Protein AF-A0A496PTL7-F1 (afdb_monomer_lite)

pLDDT: mean 74.02, std 22.12, range [23.0, 98.0]

Structure (mmCIF, N/CA/C/O backbone):
data_AF-A0A496PTL7-F1
#
_entry.id   AF-A0A496PTL7-F1
#
loop_
_atom_site.group_PDB
_atom_site.id
_atom_site.type_symbol
_atom_site.label_atom_id
_atom_site.label_alt_id
_atom_site.label_comp_id
_atom_site.label_asym_id
_atom_site.label_entity_id
_atom_site.label_seq_id
_atom_site.pdbx_PDB_ins_code
_atom_site.Cartn_x
_atom_site.Cartn_y
_atom_site.Cartn_z
_atom_site.occupancy
_atom_site.B_iso_or_equiv
_atom_site.auth_seq_id
_atom_site.auth_comp_id
_atom_site.auth_asym_id
_atom_site.auth_atom_id
_atom_site.pdbx_PDB_model_num
ATOM 1 N N . MET A 1 1 ? -15.164 -31.450 9.833 1.00 50.47 1 MET A N 1
ATOM 2 C CA . MET A 1 1 ? -14.577 -30.295 10.549 1.00 50.47 1 MET A CA 1
ATOM 3 C C . MET A 1 1 ? -14.961 -29.036 9.778 1.00 50.47 1 MET A C 1
ATOM 5 O O . MET A 1 1 ? -14.766 -29.033 8.571 1.00 50.47 1 MET A O 1
ATOM 9 N N . LYS A 1 2 ? -15.613 -28.042 10.399 1.00 58.19 2 LYS A N 1
ATOM 10 C CA . LYS A 1 2 ? -15.991 -26.792 9.709 1.00 58.19 2 LYS A CA 1
ATOM 11 C C . LYS A 1 2 ? -14.843 -25.790 9.828 1.00 58.19 2 LYS A C 1
ATOM 13 O O . LYS A 1 2 ? -14.357 -25.567 10.932 1.00 58.19 2 LYS A O 1
ATOM 18 N N . THR A 1 3 ? -14.420 -25.212 8.709 1.00 63.50 3 THR A N 1
ATOM 19 C CA . THR A 1 3 ? -13.397 -24.158 8.682 1.00 63.50 3 THR A CA 1
ATOM 20 C C . THR A 1 3 ? -14.014 -22.841 9.145 1.00 63.50 3 THR A C 1
ATOM 22 O O . THR A 1 3 ? -15.102 -22.484 8.702 1.00 63.50 3 THR A O 1
ATOM 25 N N . GLY A 1 4 ? -13.332 -22.137 10.046 1.00 69.38 4 GLY A N 1
ATOM 26 C CA . GLY A 1 4 ? -13.711 -20.808 10.518 1.00 69.38 4 GLY A CA 1
ATOM 27 C C . GLY A 1 4 ? -12.559 -19.825 10.350 1.00 69.38 4 GLY A C 1
ATOM 28 O O . GLY A 1 4 ? -11.402 -20.227 10.219 1.00 69.38 4 GLY A O 1
ATOM 29 N N . TYR A 1 5 ? -12.888 -18.540 10.333 1.00 70.38 5 TYR A N 1
ATOM 30 C CA . TYR A 1 5 ? -11.988 -17.453 9.977 1.00 70.38 5 TYR A CA 1
ATOM 31 C C . TYR A 1 5 ? -11.978 -16.412 11.087 1.00 70.38 5 TYR A C 1
ATOM 33 O O . TYR A 1 5 ? -13.036 -15.970 11.533 1.00 70.38 5 TYR A O 1
ATOM 41 N N . PHE A 1 6 ? -10.786 -16.006 11.513 1.00 72.38 6 PHE A N 1
ATOM 42 C CA . PHE A 1 6 ? -10.628 -14.835 12.367 1.00 72.38 6 PHE A CA 1
ATOM 43 C C . PHE A 1 6 ? -10.357 -13.612 11.499 1.00 72.38 6 PHE A C 1
ATOM 45 O O . PHE A 1 6 ? -9.684 -13.701 10.474 1.00 72.38 6 PHE A O 1
ATOM 52 N N . TRP A 1 7 ? -10.855 -12.465 11.916 1.00 70.62 7 TRP A N 1
ATOM 53 C CA . TRP A 1 7 ? -10.703 -11.207 11.204 1.00 70.62 7 TRP A CA 1
ATOM 54 C C . TRP A 1 7 ? -10.001 -10.220 12.125 1.00 70.62 7 TRP A C 1
ATOM 56 O O . TRP A 1 7 ? -10.679 -9.478 12.823 1.00 70.62 7 TRP A O 1
ATOM 66 N N . PRO A 1 8 ? -8.663 -10.258 12.219 1.00 72.94 8 PRO A N 1
ATOM 67 C 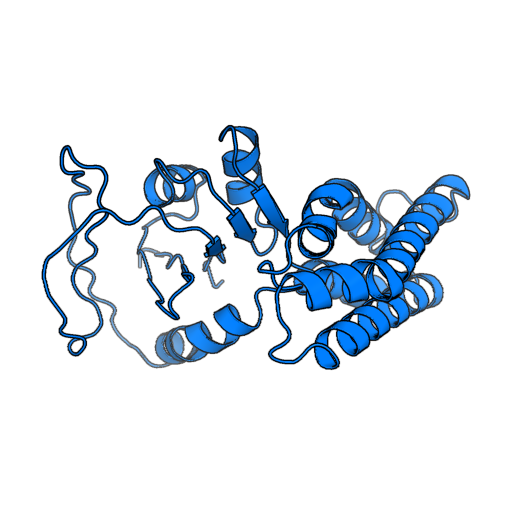CA . PRO A 1 8 ? -7.918 -9.345 13.061 1.00 72.94 8 PRO A CA 1
ATOM 68 C C . PRO A 1 8 ? -8.144 -7.902 12.623 1.00 72.94 8 PRO A C 1
ATOM 70 O O . PRO A 1 8 ? -7.979 -7.537 11.455 1.00 72.94 8 PRO A O 1
ATOM 73 N N . VAL A 1 9 ? -8.505 -7.094 13.607 1.00 74.00 9 VAL A N 1
ATOM 74 C CA . VAL A 1 9 ? -8.708 -5.661 13.483 1.00 74.00 9 VAL A CA 1
ATOM 75 C C . VAL A 1 9 ? -7.854 -4.982 14.535 1.00 74.00 9 VAL A C 1
ATOM 77 O O . VAL A 1 9 ? -7.941 -5.330 15.711 1.00 74.00 9 VAL A O 1
ATOM 80 N N . TYR A 1 10 ? -7.066 -4.002 14.116 1.00 72.94 10 TYR A N 1
ATOM 81 C CA . TYR A 1 10 ? -6.247 -3.184 14.998 1.00 72.94 10 TYR A CA 1
ATOM 82 C C . TYR A 1 10 ? -6.712 -1.728 14.967 1.00 72.94 10 TYR A C 1
ATOM 84 O O . TYR A 1 10 ? -6.907 -1.156 13.888 1.00 72.94 10 TYR A O 1
ATOM 92 N N . GLY A 1 11 ? -6.928 -1.159 16.150 1.00 73.88 11 GLY A N 1
ATOM 93 C CA . GLY A 1 11 ? -7.411 0.207 16.341 1.00 73.88 11 GLY A CA 1
ATOM 94 C C . GLY A 1 11 ? -6.302 1.228 16.590 1.00 73.88 11 GLY A C 1
ATOM 95 O O . GLY A 1 11 ? -5.109 0.954 16.471 1.00 73.88 11 GLY A O 1
ATOM 96 N N . ASP A 1 12 ? -6.694 2.462 16.889 1.00 68.62 12 ASP A N 1
ATOM 97 C CA . ASP A 1 12 ? -5.782 3.590 17.079 1.00 68.62 12 ASP A CA 1
ATOM 98 C C . ASP A 1 12 ? -5.255 3.744 18.516 1.00 68.62 12 ASP A C 1
ATOM 100 O O . ASP A 1 12 ? -4.334 4.533 18.726 1.00 68.62 12 ASP A O 1
ATOM 104 N N . ARG A 1 13 ? -5.762 2.969 19.483 1.00 67.62 13 ARG A N 1
ATOM 105 C CA . ARG A 1 13 ? -5.355 2.958 20.900 1.00 67.62 13 ARG A CA 1
ATOM 106 C C . ARG A 1 13 ? -4.646 1.661 21.307 1.00 67.62 13 ARG A C 1
ATOM 108 O O . ARG A 1 13 ? -4.712 1.274 22.471 1.00 67.62 13 ARG A O 1
ATOM 115 N N . ASP A 1 14 ? -3.966 1.018 20.357 1.00 68.50 14 ASP A N 1
ATOM 116 C CA . ASP A 1 14 ? -3.263 -0.261 20.555 1.00 68.50 14 ASP A CA 1
ATOM 117 C C . ASP A 1 14 ? -4.204 -1.408 20.980 1.00 68.50 14 ASP A C 1
ATOM 119 O O . ASP A 1 14 ? -3.832 -2.337 21.694 1.00 68.50 14 ASP A O 1
ATOM 123 N N . GLU A 1 15 ? -5.466 -1.347 20.541 1.00 70.19 15 GLU A N 1
ATOM 124 C CA . GLU A 1 15 ? -6.437 -2.418 20.718 1.00 70.19 15 GLU A CA 1
ATOM 125 C C . GLU A 1 15 ? -6.452 -3.386 19.532 1.00 70.19 15 GLU A C 1
ATOM 127 O O . GLU A 1 15 ? -6.460 -2.983 18.366 1.00 70.19 15 GLU A O 1
ATOM 132 N N . ILE A 1 16 ? -6.546 -4.680 19.842 1.00 69.81 16 ILE A N 1
ATOM 133 C CA . ILE A 1 16 ? -6.703 -5.740 18.851 1.00 69.81 16 ILE A CA 1
ATOM 134 C C . ILE A 1 16 ? -7.982 -6.537 19.106 1.00 69.81 16 ILE A C 1
ATOM 136 O O . ILE A 1 16 ? -8.259 -6.979 20.222 1.00 69.81 16 ILE A O 1
ATOM 140 N N . ALA A 1 17 ? -8.778 -6.723 18.058 1.00 71.38 17 ALA A N 1
ATOM 141 C CA . ALA A 1 17 ? -9.986 -7.533 18.079 1.00 71.38 17 ALA A CA 1
ATOM 142 C C . ALA A 1 17 ? -9.860 -8.692 17.088 1.00 71.38 17 ALA A C 1
ATOM 144 O O . ALA A 1 17 ? -9.332 -8.526 15.991 1.00 71.38 17 ALA A O 1
ATOM 145 N N . PHE A 1 18 ? -10.396 -9.856 17.463 1.00 70.19 18 PHE A N 1
ATOM 146 C CA . PHE A 1 18 ? -10.435 -11.053 16.618 1.00 70.19 18 PHE A CA 1
ATOM 147 C C . PHE A 1 18 ? -11.875 -11.541 16.384 1.00 70.19 18 PHE A C 1
ATOM 149 O O . PHE A 1 18 ? -12.251 -12.604 16.886 1.00 70.19 18 PHE A O 1
ATOM 156 N N . PRO A 1 19 ? -12.714 -10.786 15.652 1.00 70.00 19 PRO A N 1
ATOM 157 C CA . PRO A 1 19 ? -14.006 -11.276 15.195 1.00 70.00 19 PRO A CA 1
ATOM 158 C C . PRO A 1 19 ? -13.879 -12.640 14.514 1.00 70.00 19 PRO A C 1
ATOM 160 O O . PRO A 1 19 ? -13.023 -12.844 13.653 1.00 70.00 19 PRO A O 1
ATOM 163 N N . PHE A 1 20 ? -14.737 -13.578 14.903 1.00 72.31 20 PHE A N 1
ATOM 164 C CA . PHE A 1 20 ? -14.824 -14.890 14.278 1.00 72.31 20 PHE A CA 1
ATOM 165 C C . PHE A 1 20 ? -15.984 -14.918 13.287 1.00 72.31 20 PHE A C 1
ATOM 167 O O . PHE A 1 20 ? -17.089 -14.484 13.608 1.00 72.31 20 PHE A O 1
ATOM 174 N N . ALA A 1 21 ? -15.762 -15.501 12.113 1.00 70.19 21 ALA A N 1
ATOM 175 C CA . ALA A 1 21 ? -16.813 -15.777 11.149 1.00 70.19 21 ALA A CA 1
ATOM 176 C C . ALA A 1 21 ? -16.650 -17.170 10.525 1.00 70.19 21 ALA A C 1
ATOM 178 O O . ALA A 1 21 ? -15.534 -17.612 10.252 1.00 70.19 21 ALA A O 1
ATOM 179 N N . PRO A 1 22 ? -17.755 -17.868 10.216 1.00 71.44 22 PRO A N 1
ATOM 180 C CA . PRO A 1 22 ? -17.703 -19.177 9.567 1.00 71.44 22 PRO A CA 1
ATOM 181 C C . PRO A 1 22 ? -17.314 -19.101 8.083 1.00 71.44 22 PRO A C 1
ATOM 183 O O . PRO A 1 22 ? -17.085 -20.129 7.455 1.00 71.44 22 PRO A O 1
ATOM 186 N N . THR A 1 23 ? -17.264 -17.902 7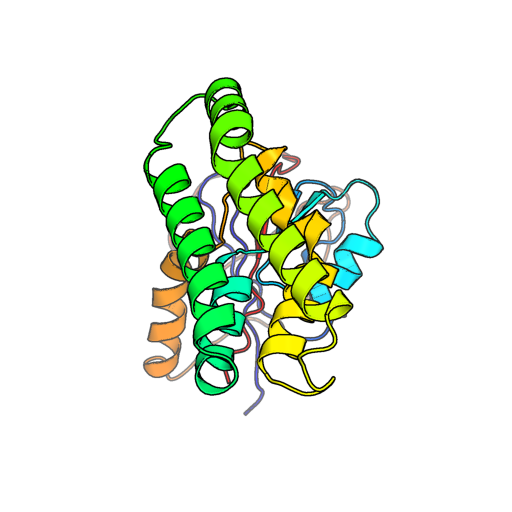.493 1.00 75.62 23 THR A N 1
ATOM 187 C CA . THR A 1 23 ? -16.915 -17.708 6.082 1.00 75.62 23 THR A CA 1
ATOM 188 C C . THR A 1 23 ? -15.919 -16.570 5.910 1.00 75.62 23 THR A C 1
ATOM 190 O O . THR A 1 23 ? -15.759 -15.722 6.788 1.00 75.62 23 THR A O 1
ATOM 193 N N . ARG A 1 24 ? -15.278 -16.546 4.740 1.00 74.94 24 ARG A N 1
ATOM 194 C CA . ARG A 1 24 ? -14.374 -15.479 4.302 1.00 74.94 24 ARG A CA 1
ATOM 195 C C . ARG A 1 24 ? -15.029 -14.471 3.345 1.00 74.94 24 ARG A C 1
ATOM 197 O O . ARG A 1 24 ? -14.344 -13.715 2.657 1.00 74.94 24 ARG A O 1
ATOM 204 N N . GLY A 1 25 ? -16.357 -14.527 3.244 1.00 77.56 25 GLY A N 1
ATOM 205 C CA . GLY A 1 25 ? -17.129 -13.803 2.241 1.00 77.56 25 GLY A CA 1
ATOM 206 C C . GLY A 1 25 ? -17.183 -12.299 2.492 1.00 77.56 25 GLY A C 1
ATOM 207 O O . GLY A 1 25 ? -17.085 -11.843 3.627 1.00 77.56 25 GLY A O 1
ATOM 208 N N . HIS A 1 26 ? -17.427 -11.539 1.424 1.00 78.62 26 HIS A N 1
ATOM 209 C CA . HIS A 1 26 ? -17.562 -10.078 1.463 1.00 78.62 26 HIS A CA 1
ATOM 210 C C . HIS A 1 26 ? -18.586 -9.589 2.500 1.00 78.62 26 HIS A C 1
ATOM 212 O O . HIS A 1 26 ? -18.353 -8.586 3.162 1.00 78.62 26 HIS A O 1
ATOM 218 N N . ARG A 1 27 ? -19.675 -10.342 2.705 1.00 80.06 27 ARG A N 1
ATOM 219 C CA . ARG A 1 27 ? -20.691 -10.034 3.719 1.00 80.06 27 ARG A CA 1
ATOM 220 C C . ARG A 1 27 ? -20.106 -9.888 5.126 1.00 80.06 27 ARG A C 1
ATOM 222 O O . ARG A 1 27 ? -20.535 -9.016 5.858 1.00 80.06 27 ARG A O 1
ATOM 229 N N . VAL A 1 28 ? -19.090 -10.678 5.474 1.00 75.25 28 VAL A N 1
ATOM 230 C CA . VAL A 1 28 ? -18.450 -10.583 6.792 1.00 75.25 28 VAL A CA 1
ATOM 231 C C . VAL A 1 28 ? -17.738 -9.245 6.971 1.00 75.25 28 VAL A C 1
ATOM 233 O O . VAL A 1 28 ? -17.773 -8.690 8.058 1.00 75.25 28 VAL A O 1
ATOM 236 N N . VAL A 1 29 ? -17.119 -8.713 5.913 1.00 75.62 29 VAL A N 1
ATOM 237 C CA . VAL A 1 29 ? -16.469 -7.394 5.953 1.00 75.62 29 VAL A CA 1
ATOM 238 C C . VAL A 1 29 ? -17.506 -6.290 6.128 1.00 75.62 29 VAL A C 1
ATOM 240 O O . VAL A 1 29 ? -17.294 -5.400 6.942 1.00 75.62 29 VAL A O 1
ATOM 243 N N . VAL A 1 30 ? -18.628 -6.380 5.406 1.00 76.50 30 VAL A N 1
ATOM 244 C CA . VAL A 1 30 ? -19.742 -5.430 5.532 1.00 76.50 30 VAL A CA 1
ATOM 245 C C . VAL A 1 30 ? -20.294 -5.440 6.954 1.00 76.50 30 VAL A C 1
ATOM 247 O O . VAL A 1 30 ? -20.352 -4.387 7.571 1.00 76.50 30 VAL A O 1
ATOM 250 N N . ASP A 1 31 ? -20.619 -6.617 7.491 1.00 74.69 31 ASP A N 1
ATOM 251 C CA . ASP A 1 31 ? -21.180 -6.756 8.839 1.00 74.69 31 ASP A CA 1
ATOM 252 C C . ASP A 1 31 ? -20.168 -6.309 9.919 1.00 74.69 31 ASP A C 1
ATOM 254 O O . ASP A 1 31 ? -20.541 -5.741 10.940 1.00 74.69 31 ASP A O 1
ATOM 258 N N . LEU A 1 32 ? -18.867 -6.548 9.707 1.00 73.06 32 LEU A N 1
ATOM 259 C CA . LEU A 1 32 ? -17.807 -6.175 10.649 1.00 73.06 32 LEU A CA 1
ATOM 260 C C . LEU A 1 32 ? -17.532 -4.666 10.680 1.00 73.06 32 LEU A C 1
ATOM 262 O O . LEU A 1 32 ? -17.189 -4.128 11.733 1.00 73.06 32 LEU A O 1
ATOM 266 N N . LEU A 1 33 ? -17.602 -4.012 9.521 1.00 73.62 33 LEU A N 1
ATOM 267 C CA . LEU A 1 33 ? -17.252 -2.604 9.350 1.00 73.62 33 LEU A CA 1
ATOM 268 C C . LEU A 1 33 ? -18.477 -1.694 9.251 1.00 73.62 33 LEU A C 1
ATOM 270 O O . LEU A 1 33 ? -18.303 -0.498 9.060 1.00 73.62 33 LEU A O 1
ATOM 274 N N . GLU A 1 34 ? -19.692 -2.219 9.394 1.00 75.25 34 GLU A N 1
ATOM 275 C CA . GLU A 1 34 ? -20.933 -1.454 9.269 1.00 75.25 34 GLU A CA 1
ATOM 276 C C . GLU A 1 34 ? -20.885 -0.150 10.089 1.00 75.25 34 GLU A C 1
ATOM 278 O O . GLU A 1 34 ? -20.563 -0.128 11.278 1.00 75.25 34 GLU A O 1
ATOM 283 N N . GLY A 1 35 ? -21.157 0.969 9.409 1.00 70.12 35 GLY A N 1
ATOM 284 C CA . GLY A 1 35 ? -21.104 2.315 9.986 1.00 70.12 35 GLY A CA 1
ATOM 285 C C . GLY A 1 35 ? -19.700 2.926 10.117 1.00 70.12 35 GLY A C 1
ATOM 286 O O . GLY A 1 35 ? -19.584 4.091 10.496 1.00 70.12 35 GLY A O 1
ATOM 287 N N . TYR A 1 36 ? -18.627 2.200 9.787 1.00 73.06 36 TYR A N 1
ATOM 288 C CA . TYR A 1 36 ? -17.264 2.731 9.783 1.00 73.06 36 TYR A CA 1
ATOM 289 C C . TYR A 1 36 ? -16.949 3.471 8.480 1.00 73.06 36 TYR A C 1
ATOM 291 O O . TYR A 1 36 ? -16.947 2.863 7.410 1.00 73.06 36 TYR A O 1
ATOM 299 N N . ALA A 1 37 ? -16.612 4.760 8.583 1.00 72.94 37 ALA A N 1
ATOM 300 C CA . ALA A 1 37 ? -16.376 5.642 7.434 1.00 72.94 37 ALA A CA 1
ATOM 301 C C . ALA A 1 37 ? -15.117 6.526 7.569 1.00 72.94 37 ALA A C 1
ATOM 303 O O . ALA A 1 37 ? -15.048 7.583 6.956 1.00 72.94 37 ALA A O 1
ATOM 304 N N . ASN A 1 38 ? -14.128 6.120 8.378 1.00 83.06 38 ASN A N 1
ATOM 305 C CA . ASN A 1 38 ? -12.886 6.885 8.573 1.00 83.06 38 ASN A CA 1
ATOM 306 C C . ASN A 1 38 ? -11.717 6.292 7.767 1.00 83.06 38 ASN A C 1
ATOM 308 O O . ASN A 1 38 ? -11.847 6.064 6.570 1.00 83.06 38 ASN A O 1
ATOM 312 N N . THR A 1 39 ? -10.556 6.053 8.384 1.00 84.25 39 THR A N 1
ATOM 313 C CA . THR A 1 39 ? -9.372 5.556 7.670 1.00 84.25 39 THR A CA 1
ATOM 314 C C . THR A 1 39 ? -9.208 4.049 7.833 1.00 84.25 39 THR A C 1
ATOM 316 O O . THR A 1 39 ? -8.922 3.570 8.926 1.00 84.25 39 THR A O 1
ATOM 319 N N . LEU A 1 40 ? -9.324 3.291 6.749 1.00 84.94 40 LEU A N 1
ATOM 320 C CA . LEU A 1 40 ? -9.130 1.844 6.728 1.00 84.94 40 LEU A CA 1
ATOM 321 C C . LEU A 1 40 ? -7.819 1.499 6.016 1.00 84.94 40 LEU A C 1
ATOM 323 O O . LEU A 1 40 ? -7.644 1.849 4.856 1.00 84.94 40 LEU A O 1
ATOM 327 N N . VAL A 1 41 ? -6.919 0.772 6.676 1.00 85.38 41 VAL A N 1
ATOM 328 C CA . VAL A 1 41 ? -5.688 0.244 6.070 1.00 85.38 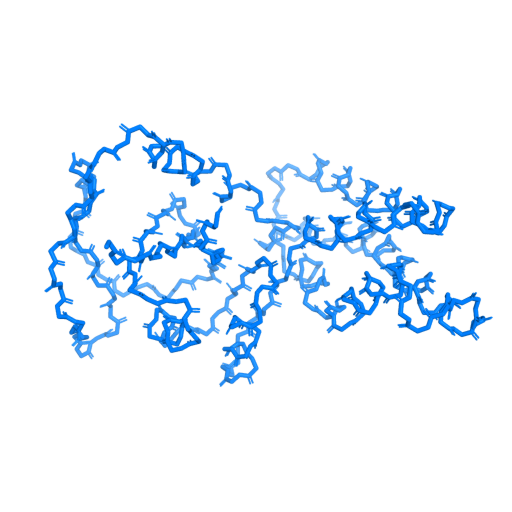41 VAL A CA 1
ATOM 329 C C . VAL A 1 41 ? -5.800 -1.266 5.939 1.00 85.38 41 VAL A C 1
ATOM 331 O O . VAL A 1 41 ? -6.074 -1.958 6.920 1.00 85.38 41 VAL A O 1
ATOM 334 N N . THR A 1 42 ? -5.590 -1.795 4.738 1.00 85.81 42 THR A N 1
ATOM 335 C CA . THR A 1 42 ? -5.764 -3.232 4.475 1.00 85.81 42 THR A CA 1
ATOM 336 C C . THR A 1 42 ? -4.574 -3.850 3.756 1.00 85.81 42 THR A C 1
ATOM 338 O O . THR A 1 42 ? -3.755 -3.161 3.148 1.00 85.81 42 THR A O 1
ATOM 341 N N . ASP A 1 43 ? -4.518 -5.175 3.793 1.00 77.31 43 ASP A N 1
ATOM 342 C CA . ASP A 1 43 ? -3.527 -6.009 3.114 1.00 77.31 43 ASP A CA 1
ATOM 343 C C . ASP A 1 43 ? -3.749 -6.154 1.592 1.00 77.31 43 ASP A C 1
ATOM 345 O O . ASP A 1 43 ? -2.989 -6.843 0.919 1.00 77.31 43 ASP A O 1
ATOM 349 N N . GLY A 1 44 ? -4.790 -5.520 1.041 1.00 73.00 44 GLY A N 1
ATOM 350 C CA . GLY A 1 44 ? -5.135 -5.608 -0.380 1.00 73.00 44 GLY A CA 1
ATOM 351 C C . GLY A 1 44 ? -6.099 -6.740 -0.739 1.00 73.00 44 GLY A C 1
ATOM 352 O O . GLY A 1 44 ? -6.292 -7.041 -1.916 1.00 73.00 44 GLY A O 1
ATOM 353 N N . TYR A 1 45 ? -6.754 -7.375 0.236 1.00 78.19 45 TYR A N 1
ATOM 354 C CA . TYR A 1 45 ? -7.826 -8.319 -0.069 1.00 78.19 45 TYR A CA 1
ATOM 355 C C . TYR A 1 45 ? -9.072 -7.635 -0.621 1.00 78.19 45 TYR A C 1
ATOM 357 O O . TYR A 1 45 ? -9.689 -6.791 0.031 1.00 78.19 45 TYR A O 1
ATOM 365 N N . GLY A 1 46 ? -9.493 -8.085 -1.804 1.00 77.31 46 GLY A N 1
ATOM 366 C CA . GLY A 1 46 ? -10.537 -7.431 -2.596 1.00 77.31 46 GLY A CA 1
ATOM 367 C C . GLY A 1 46 ? -11.912 -7.305 -1.926 1.00 77.31 46 GLY A C 1
ATOM 368 O O . GLY A 1 46 ? -12.751 -6.549 -2.404 1.00 77.31 46 GLY A O 1
ATOM 369 N N . ALA A 1 47 ? -12.184 -8.005 -0.817 1.00 80.44 47 ALA A N 1
ATOM 370 C CA . ALA A 1 47 ? -13.409 -7.762 -0.049 1.00 80.44 47 ALA A CA 1
ATOM 371 C C . ALA A 1 47 ? -13.403 -6.390 0.647 1.00 80.44 47 ALA A C 1
ATOM 373 O O . ALA A 1 47 ? -14.455 -5.767 0.748 1.00 80.44 47 ALA A O 1
ATOM 374 N N . TYR A 1 48 ? -12.242 -5.915 1.100 1.00 81.75 48 TYR A N 1
ATOM 375 C CA . TYR A 1 48 ? -12.113 -4.589 1.705 1.00 81.75 48 TYR A CA 1
ATOM 376 C C . TYR A 1 48 ? -12.149 -3.476 0.669 1.00 81.75 48 TYR A C 1
ATOM 378 O O . TYR A 1 48 ? -12.753 -2.442 0.918 1.00 81.75 48 TYR A O 1
ATOM 386 N N . GLU A 1 49 ? -11.565 -3.715 -0.502 1.00 82.62 49 GLU A N 1
ATOM 387 C CA . GLU A 1 49 ? -11.624 -2.799 -1.644 1.00 82.62 49 GLU A CA 1
ATOM 388 C C . GLU A 1 49 ? -13.078 -2.545 -2.067 1.00 82.62 49 GLU A C 1
ATOM 390 O O . GLU A 1 49 ? -13.532 -1.406 -2.087 1.00 82.62 49 GLU A O 1
ATOM 395 N N . LYS A 1 50 ? -13.874 -3.610 -2.237 1.00 84.25 50 LYS A N 1
ATOM 396 C CA . LYS A 1 50 ? -15.312 -3.490 -2.540 1.00 84.25 50 LYS A CA 1
ATOM 397 C C . LYS A 1 50 ? -16.119 -2.806 -1.441 1.00 84.25 50 LYS A C 1
ATOM 399 O O . LYS A 1 50 ? -17.130 -2.169 -1.734 1.00 84.25 50 LYS A O 1
ATOM 404 N N . TYR A 1 51 ? -15.724 -2.979 -0.182 1.00 82.62 51 TYR A N 1
ATOM 405 C CA . TYR A 1 51 ? -16.340 -2.266 0.931 1.00 82.62 51 TYR A CA 1
ATOM 406 C C . TYR A 1 51 ? -16.004 -0.769 0.866 1.00 82.62 51 TYR A C 1
ATOM 408 O O . TYR A 1 51 ? -16.898 0.068 1.000 1.00 82.62 51 TYR A O 1
ATOM 416 N N . ALA A 1 52 ? -14.739 -0.434 0.602 1.00 83.81 52 ALA A N 1
ATOM 417 C CA . ALA A 1 52 ? -14.260 0.936 0.493 1.00 83.81 52 ALA A CA 1
ATOM 418 C C . ALA A 1 52 ? -14.937 1.702 -0.647 1.00 83.81 52 ALA A C 1
ATOM 420 O O . ALA A 1 52 ? -15.442 2.795 -0.420 1.00 83.81 52 ALA A O 1
ATOM 421 N N . GLU A 1 53 ? -15.060 1.094 -1.829 1.00 84.44 53 GLU A N 1
ATOM 422 C CA . GLU A 1 53 ? -15.759 1.676 -2.986 1.00 84.44 53 GLU A CA 1
ATOM 423 C C . GLU A 1 53 ? -17.224 2.042 -2.696 1.00 84.44 53 GLU A C 1
ATOM 425 O O . GLU A 1 53 ? -17.784 2.945 -3.315 1.00 84.44 53 GLU A O 1
ATOM 430 N N . ARG A 1 54 ? -17.870 1.327 -1.768 1.00 84.19 54 ARG A N 1
ATOM 431 C CA . ARG A 1 54 ? -19.289 1.511 -1.421 1.00 84.19 54 ARG A CA 1
ATOM 432 C C . ARG A 1 54 ? -19.507 2.446 -0.238 1.00 84.19 54 ARG A C 1
ATOM 434 O O . ARG A 1 54 ? -20.650 2.812 0.031 1.00 84.19 54 ARG A O 1
ATOM 441 N N . THR A 1 55 ? -18.446 2.812 0.473 1.00 80.62 55 THR A N 1
ATOM 442 C CA . THR A 1 55 ? -18.528 3.575 1.719 1.00 80.62 55 THR A CA 1
ATOM 443 C C . THR A 1 55 ? -18.041 4.996 1.489 1.00 80.62 55 THR A C 1
ATOM 445 O O . THR A 1 55 ? -16.844 5.266 1.417 1.00 80.62 55 THR A O 1
ATOM 448 N N . ASN A 1 56 ? -18.983 5.930 1.385 1.00 80.00 56 ASN A N 1
ATOM 449 C CA . ASN A 1 56 ? -18.654 7.329 1.150 1.00 80.00 56 ASN A CA 1
ATOM 450 C C . ASN A 1 56 ? -17.900 7.936 2.348 1.00 80.00 56 ASN A C 1
ATOM 452 O O . ASN A 1 56 ? -18.330 7.791 3.491 1.00 80.00 56 ASN A O 1
ATOM 456 N N . GLY A 1 57 ? -16.806 8.649 2.073 1.00 77.62 57 GLY A N 1
ATOM 457 C CA . GLY A 1 57 ? -15.970 9.294 3.093 1.00 77.62 57 GLY A CA 1
ATOM 458 C C . GLY A 1 57 ? -14.868 8.408 3.685 1.00 77.62 57 GLY A C 1
ATOM 459 O O . GLY A 1 57 ? -14.039 8.919 4.434 1.00 77.62 57 GLY A O 1
ATOM 460 N N . LEU A 1 58 ? -14.807 7.122 3.317 1.00 84.56 58 LEU A N 1
ATOM 461 C CA . LEU A 1 58 ? -13.751 6.221 3.769 1.00 84.56 58 LEU A CA 1
ATOM 462 C C . LEU A 1 58 ? -12.424 6.524 3.056 1.00 84.56 58 LEU A C 1
ATOM 464 O O . LEU A 1 58 ? -12.336 6.483 1.830 1.00 84.56 58 LEU A O 1
ATOM 468 N N . VAL A 1 59 ? -11.365 6.748 3.830 1.00 85.69 59 VAL A N 1
ATOM 469 C CA . VAL A 1 59 ? -9.989 6.811 3.322 1.00 85.69 59 VAL A CA 1
ATOM 470 C C . VAL A 1 59 ? -9.407 5.402 3.351 1.00 85.69 59 VAL A C 1
ATOM 472 O O . VAL A 1 59 ? -9.179 4.847 4.426 1.00 85.69 59 VAL A O 1
ATOM 475 N N . HIS A 1 60 ? -9.166 4.804 2.184 1.00 89.44 60 HIS A N 1
ATOM 476 C CA . HIS A 1 60 ? -8.660 3.432 2.077 1.00 89.44 60 HIS A CA 1
ATOM 477 C C . HIS A 1 60 ? -7.175 3.396 1.711 1.00 89.44 60 HIS A C 1
ATOM 479 O O . HIS A 1 60 ? -6.797 3.671 0.577 1.00 89.44 60 HIS A O 1
ATOM 485 N N . GLY A 1 61 ? -6.334 3.038 2.682 1.00 88.19 61 GLY A N 1
ATOM 486 C CA . GLY A 1 61 ? -4.908 2.790 2.493 1.00 88.19 61 GLY A CA 1
ATOM 487 C C . GLY A 1 61 ? -4.608 1.316 2.221 1.00 88.19 61 GLY A C 1
ATOM 488 O O . GLY A 1 61 ? -5.222 0.415 2.806 1.00 88.19 61 GLY A O 1
ATOM 489 N N . GLN A 1 62 ? -3.624 1.053 1.367 1.00 89.88 62 GLN A N 1
ATOM 490 C CA . GLN A 1 62 ? -3.123 -0.299 1.121 1.00 89.88 62 GLN A CA 1
ATOM 491 C C . GLN A 1 62 ? -1.653 -0.452 1.504 1.00 89.88 62 GLN A C 1
ATOM 493 O O . GLN A 1 62 ? -0.886 0.504 1.564 1.00 89.88 62 GLN A O 1
ATOM 498 N N . CYS A 1 63 ? -1.292 -1.690 1.823 1.00 88.88 63 CYS A N 1
ATOM 499 C CA . CYS A 1 63 ? -0.025 -2.045 2.440 1.00 88.88 63 CYS A CA 1
ATOM 500 C C . CYS A 1 63 ? 1.094 -2.256 1.405 1.00 88.88 63 CYS A C 1
ATOM 502 O O . CYS A 1 63 ? 1.015 -3.165 0.569 1.00 88.88 63 CYS A O 1
ATOM 504 N N . TRP A 1 64 ? 2.188 -1.495 1.520 1.00 93.38 64 TRP A N 1
ATOM 505 C CA . TRP A 1 64 ? 3.364 -1.643 0.649 1.00 93.38 64 TRP A CA 1
ATOM 506 C C . TRP A 1 64 ? 4.055 -3.002 0.783 1.00 93.38 64 TRP A C 1
ATOM 508 O O . TRP A 1 64 ? 4.619 -3.494 -0.194 1.00 93.38 64 TRP A O 1
ATOM 518 N N . ALA A 1 65 ? 3.956 -3.671 1.937 1.00 90.56 65 ALA A N 1
ATOM 519 C CA . ALA A 1 65 ? 4.535 -5.003 2.117 1.00 90.56 65 ALA A CA 1
ATOM 520 C C . ALA A 1 65 ? 3.909 -6.044 1.167 1.00 90.56 65 ALA A C 1
ATOM 522 O O . ALA A 1 65 ? 4.599 -6.952 0.695 1.00 90.56 65 ALA A O 1
ATOM 523 N N . HIS A 1 66 ? 2.621 -5.890 0.838 1.00 89.38 66 HIS A N 1
ATOM 524 C CA . HIS A 1 66 ? 1.922 -6.769 -0.100 1.00 89.38 66 HIS A CA 1
ATOM 525 C C . HIS A 1 66 ? 2.322 -6.482 -1.547 1.00 89.38 66 HIS A C 1
ATOM 527 O O . HIS A 1 66 ? 2.603 -7.422 -2.290 1.00 89.38 66 HIS A O 1
ATOM 533 N N . ALA A 1 67 ? 2.440 -5.204 -1.920 1.00 92.56 67 ALA A N 1
ATOM 534 C CA . ALA A 1 67 ? 2.986 -4.816 -3.219 1.00 92.56 67 ALA A CA 1
ATOM 535 C C . ALA A 1 67 ? 4.422 -5.346 -3.395 1.00 92.56 67 ALA A C 1
ATOM 537 O O . ALA A 1 67 ? 4.714 -6.026 -4.376 1.00 92.56 67 ALA A O 1
ATOM 538 N N . ARG A 1 68 ? 5.292 -5.154 -2.394 1.00 94.75 68 ARG A N 1
ATOM 539 C CA . ARG A 1 68 ? 6.670 -5.670 -2.384 1.00 94.75 68 ARG A CA 1
ATOM 540 C C . ARG A 1 68 ? 6.725 -7.181 -2.600 1.00 94.75 68 ARG A C 1
ATOM 542 O O . ARG A 1 68 ? 7.531 -7.649 -3.398 1.00 94.75 68 ARG A O 1
ATOM 549 N N . ARG A 1 69 ? 5.874 -7.953 -1.911 1.00 93.56 69 ARG A N 1
ATOM 550 C CA . ARG A 1 69 ? 5.832 -9.420 -2.048 1.00 93.56 69 ARG A CA 1
ATOM 551 C C . ARG A 1 69 ? 5.570 -9.845 -3.494 1.00 93.56 69 ARG A C 1
ATOM 553 O O . ARG A 1 69 ? 6.204 -10.788 -3.952 1.00 93.56 69 ARG A O 1
ATOM 560 N N . LYS A 1 70 ? 4.708 -9.129 -4.221 1.00 93.69 70 LYS A N 1
ATOM 561 C CA . LYS A 1 70 ? 4.430 -9.410 -5.638 1.00 93.69 70 LYS A CA 1
ATOM 562 C C . LYS A 1 70 ? 5.647 -9.211 -6.533 1.00 93.69 70 LYS A C 1
ATOM 564 O O . LYS A 1 70 ? 5.883 -10.039 -7.405 1.00 93.69 70 LYS A O 1
ATOM 569 N N . PHE A 1 71 ? 6.447 -8.176 -6.288 1.00 94.69 71 PHE A N 1
ATOM 570 C CA . PHE A 1 71 ? 7.688 -7.962 -7.038 1.00 94.69 71 PHE A CA 1
ATOM 571 C C . PHE A 1 71 ? 8.763 -9.004 -6.708 1.00 94.69 71 PHE A C 1
ATOM 573 O O . PHE A 1 71 ? 9.436 -9.474 -7.618 1.00 94.69 71 PHE A O 1
ATOM 580 N N . VAL A 1 72 ? 8.865 -9.442 -5.448 1.00 95.12 72 VAL A N 1
ATOM 581 C CA . VAL A 1 72 ? 9.748 -10.564 -5.066 1.00 95.12 72 VAL A CA 1
ATOM 582 C C . VAL A 1 72 ? 9.317 -11.865 -5.755 1.00 95.12 72 VAL A C 1
ATOM 584 O O . VAL A 1 72 ? 10.144 -12.570 -6.320 1.00 95.12 72 VAL A O 1
ATOM 587 N N . GLU A 1 73 ? 8.018 -12.180 -5.768 1.00 93.88 73 GLU A N 1
ATOM 588 C CA . GLU A 1 73 ? 7.476 -13.353 -6.481 1.00 93.88 73 GLU A CA 1
ATOM 589 C C . GLU A 1 73 ? 7.746 -13.288 -7.998 1.00 93.88 73 GLU A C 1
ATOM 591 O O . GLU A 1 73 ? 7.907 -14.322 -8.647 1.00 93.88 73 GLU A O 1
ATOM 596 N N . ALA A 1 74 ? 7.809 -12.079 -8.563 1.00 92.56 74 ALA A N 1
ATOM 597 C CA . ALA A 1 74 ? 8.045 -11.835 -9.981 1.00 92.56 74 ALA A CA 1
ATOM 598 C C . ALA A 1 74 ? 9.530 -11.729 -10.376 1.00 92.56 74 ALA A C 1
ATOM 600 O O . ALA A 1 74 ? 9.829 -11.720 -11.572 1.00 92.56 74 ALA A O 1
ATOM 601 N N . GLU A 1 75 ? 10.455 -11.672 -9.413 1.00 91.38 75 GLU A N 1
ATOM 602 C CA . GLU A 1 75 ? 11.889 -11.434 -9.639 1.00 91.38 75 GLU A CA 1
ATOM 603 C C . GLU A 1 75 ? 12.516 -12.453 -10.597 1.00 91.38 75 GLU A C 1
ATOM 605 O O . GLU A 1 75 ? 13.314 -12.088 -11.451 1.00 91.38 75 GLU A O 1
ATOM 610 N N . GLY A 1 76 ? 12.078 -13.715 -10.545 1.00 88.25 76 GLY A N 1
ATOM 611 C CA . GLY A 1 76 ? 12.554 -14.756 -11.462 1.00 88.25 76 GLY A CA 1
ATOM 612 C C . GLY A 1 76 ? 12.144 -14.567 -12.929 1.00 88.25 76 GLY A C 1
ATOM 613 O O . GLY A 1 76 ? 12.682 -15.258 -13.788 1.00 88.25 76 GLY A O 1
ATOM 614 N N . SER A 1 77 ? 11.190 -13.675 -13.222 1.00 87.44 77 SER A N 1
ATOM 615 C CA . SER A 1 77 ? 10.770 -13.368 -14.598 1.00 87.44 77 SER A CA 1
ATOM 616 C C . SER A 1 77 ? 11.510 -12.180 -15.199 1.00 87.44 77 SER A C 1
ATOM 618 O O . SER A 1 77 ? 11.930 -12.262 -16.344 1.00 87.44 77 SER A O 1
ATOM 620 N N . GLU A 1 78 ? 11.695 -11.110 -14.425 1.00 88.06 78 GLU A N 1
ATOM 621 C CA . GLU A 1 78 ? 12.311 -9.859 -14.878 1.00 88.06 78 GLU A CA 1
ATOM 622 C C . GLU A 1 78 ? 13.219 -9.296 -13.770 1.00 88.06 78 GLU A C 1
ATOM 624 O O . GLU A 1 78 ? 12.831 -8.355 -13.068 1.00 88.06 78 GLU A O 1
ATOM 629 N N . PRO A 1 79 ? 14.420 -9.870 -13.564 1.00 90.81 79 PRO A N 1
ATOM 630 C CA . PRO A 1 79 ? 15.262 -9.551 -12.411 1.00 90.81 79 PRO A CA 1
ATOM 631 C C . PRO A 1 79 ? 15.665 -8.077 -12.341 1.00 90.81 79 PRO A C 1
ATOM 633 O O . PRO A 1 79 ? 15.636 -7.477 -11.272 1.00 90.81 79 PRO A O 1
ATOM 636 N N . GLU A 1 80 ? 16.003 -7.466 -13.479 1.00 90.94 80 GLU A N 1
ATOM 637 C CA . GLU A 1 80 ? 16.458 -6.073 -13.509 1.00 90.94 80 GLU A CA 1
ATOM 638 C C . GLU A 1 80 ? 15.332 -5.084 -13.191 1.00 90.94 80 GLU A C 1
ATOM 640 O O . GLU A 1 80 ? 15.530 -4.142 -12.424 1.00 90.94 80 GLU A O 1
ATOM 645 N N . LEU A 1 81 ? 14.144 -5.292 -13.767 1.00 90.25 81 LEU A N 1
ATOM 646 C CA . LEU A 1 81 ? 12.977 -4.444 -13.521 1.00 90.25 81 LEU A CA 1
ATOM 647 C C . LEU A 1 81 ? 12.458 -4.624 -12.090 1.00 90.25 81 LEU A C 1
ATOM 649 O O . LEU A 1 81 ? 12.201 -3.636 -11.402 1.00 90.25 81 LEU A O 1
ATOM 653 N N . CYS A 1 82 ? 12.336 -5.870 -11.618 1.00 93.44 82 CYS A N 1
ATOM 654 C CA . CYS A 1 82 ? 11.969 -6.145 -10.230 1.00 93.44 82 CYS A CA 1
ATOM 655 C C . CYS A 1 82 ? 12.984 -5.545 -9.259 1.00 93.44 82 CYS A C 1
ATOM 657 O O . CYS A 1 82 ? 12.570 -4.900 -8.301 1.00 93.44 82 CYS A O 1
ATOM 659 N N . GLY A 1 83 ? 14.283 -5.715 -9.516 1.00 94.31 83 GLY A N 1
ATOM 660 C CA . GLY A 1 83 ? 15.359 -5.189 -8.679 1.00 94.31 83 GLY A CA 1
ATOM 661 C C . GLY A 1 83 ? 15.244 -3.680 -8.486 1.00 94.31 83 GLY A C 1
ATOM 662 O O . GLY A 1 83 ? 15.152 -3.218 -7.354 1.00 94.31 83 GLY A O 1
ATOM 663 N N . ARG A 1 84 ? 15.097 -2.913 -9.575 1.00 94.62 84 ARG A N 1
ATOM 664 C CA . ARG A 1 84 ? 14.934 -1.451 -9.491 1.00 94.62 84 ARG A CA 1
ATOM 665 C C . ARG A 1 84 ? 13.706 -1.032 -8.683 1.00 94.62 84 ARG A C 1
ATOM 667 O O . ARG A 1 84 ? 13.791 -0.118 -7.863 1.00 94.62 84 ARG A O 1
ATOM 674 N N . VAL A 1 85 ? 12.572 -1.711 -8.860 1.00 95.62 85 VAL A N 1
ATOM 675 C CA . VAL A 1 85 ? 11.359 -1.438 -8.070 1.00 95.62 85 VAL A CA 1
ATOM 676 C C . VAL A 1 85 ? 11.568 -1.796 -6.593 1.00 95.62 85 VAL A C 1
ATOM 678 O O . VAL A 1 85 ? 11.189 -1.024 -5.712 1.00 95.62 85 VAL A O 1
ATOM 681 N N . LEU A 1 86 ? 12.183 -2.943 -6.301 1.00 96.62 86 LEU A N 1
ATOM 682 C CA . LEU A 1 86 ? 12.458 -3.407 -4.939 1.00 96.62 86 LEU A CA 1
ATOM 683 C C . LEU A 1 86 ? 13.456 -2.504 -4.207 1.00 96.62 86 LEU A C 1
ATOM 685 O O . LEU A 1 86 ? 13.263 -2.241 -3.017 1.00 96.62 86 LEU A O 1
ATOM 689 N N . ASP A 1 87 ? 14.463 -1.984 -4.903 1.00 97.31 87 ASP A N 1
ATOM 690 C CA . ASP A 1 87 ? 15.423 -1.022 -4.363 1.00 97.31 87 ASP A CA 1
ATOM 691 C C . ASP A 1 87 ? 14.715 0.271 -3.957 1.00 97.31 87 ASP A C 1
ATOM 693 O O . ASP A 1 87 ? 14.871 0.743 -2.833 1.00 97.31 87 ASP A O 1
ATOM 697 N N . ARG A 1 88 ? 13.829 0.798 -4.811 1.00 97.19 88 ARG A N 1
ATOM 698 C CA . ARG A 1 88 ? 13.022 1.983 -4.475 1.00 97.19 88 ARG A CA 1
ATOM 699 C C . ARG A 1 88 ? 12.083 1.736 -3.299 1.00 97.19 88 ARG A C 1
ATOM 701 O O . ARG A 1 88 ? 11.945 2.596 -2.435 1.00 97.19 88 ARG A O 1
ATOM 708 N N . ILE A 1 89 ? 11.448 0.566 -3.232 1.00 96.31 89 ILE A N 1
ATOM 709 C CA . ILE A 1 89 ? 10.630 0.193 -2.069 1.00 96.31 89 ILE A CA 1
ATOM 710 C C . ILE A 1 89 ? 11.503 0.129 -0.807 1.00 96.31 89 ILE A C 1
ATOM 712 O O . ILE A 1 89 ? 11.065 0.541 0.264 1.00 96.31 89 ILE A O 1
ATOM 716 N N . THR A 1 90 ? 12.739 -0.353 -0.914 1.00 96.50 90 THR A N 1
ATOM 717 C CA . THR A 1 90 ? 13.687 -0.378 0.207 1.00 96.50 90 THR A CA 1
ATOM 718 C C . THR A 1 90 ? 14.035 1.039 0.661 1.00 96.50 90 THR A C 1
ATOM 720 O O . THR A 1 90 ? 13.895 1.331 1.846 1.00 96.50 90 THR A O 1
ATOM 723 N N . MET A 1 91 ? 14.341 1.950 -0.267 1.00 96.31 91 MET A N 1
ATOM 724 C CA . MET A 1 91 ? 14.557 3.373 0.038 1.00 96.31 91 MET A CA 1
ATOM 725 C C . MET A 1 91 ? 13.345 4.007 0.733 1.00 96.31 91 MET A C 1
ATOM 727 O O . MET A 1 91 ? 13.489 4.776 1.683 1.00 96.31 91 MET A O 1
ATOM 731 N N . LEU A 1 92 ? 12.125 3.665 0.303 1.00 96.00 92 LEU A N 1
ATOM 732 C CA . LEU A 1 92 ? 10.904 4.125 0.964 1.00 96.00 92 LEU A CA 1
ATOM 733 C C . LEU A 1 92 ? 10.858 3.677 2.437 1.00 96.00 92 LEU A C 1
ATOM 735 O O . LEU A 1 92 ? 10.529 4.474 3.316 1.00 96.00 92 LEU A O 1
ATOM 739 N N . TYR A 1 93 ? 11.219 2.424 2.718 1.00 94.31 93 TYR A N 1
ATOM 740 C CA . TYR A 1 93 ? 11.294 1.908 4.085 1.00 94.31 93 TYR A CA 1
ATOM 741 C C . TYR A 1 93 ? 12.401 2.556 4.918 1.00 94.31 93 TYR A C 1
ATOM 743 O O . TYR A 1 93 ? 12.211 2.752 6.116 1.00 94.31 93 TYR A O 1
ATOM 751 N N . GLU A 1 94 ? 13.530 2.919 4.315 1.00 95.25 94 GLU A N 1
ATOM 752 C CA . GLU A 1 94 ? 14.609 3.652 4.990 1.00 95.25 94 GLU A CA 1
ATOM 753 C C . GLU A 1 94 ? 14.159 5.058 5.415 1.00 95.25 94 GLU A C 1
ATOM 755 O O . GLU A 1 94 ? 14.424 5.492 6.543 1.00 95.25 94 GLU A O 1
ATOM 760 N N . HIS A 1 95 ? 13.403 5.750 4.558 1.00 94.75 95 HIS A N 1
ATOM 761 C CA . HIS A 1 95 ? 12.774 7.023 4.910 1.00 94.75 95 HIS A CA 1
ATOM 762 C C . HIS A 1 95 ? 11.774 6.862 6.055 1.00 94.75 95 HIS A C 1
ATOM 764 O O . HIS A 1 95 ? 11.830 7.618 7.023 1.00 94.75 95 HIS A O 1
ATOM 770 N N . GLU A 1 96 ? 10.903 5.855 6.000 1.00 93.00 96 GLU A N 1
ATOM 771 C CA . GLU A 1 96 ? 9.951 5.588 7.083 1.00 93.00 96 GLU A CA 1
ATOM 772 C C . GLU A 1 96 ? 10.645 5.179 8.391 1.00 93.00 96 GLU A C 1
ATOM 774 O O . GLU A 1 96 ? 10.192 5.568 9.462 1.00 93.00 96 GLU A O 1
ATOM 779 N N . ALA A 1 97 ? 11.777 4.473 8.335 1.00 91.62 97 ALA A N 1
ATOM 780 C CA . ALA A 1 97 ? 12.569 4.129 9.517 1.00 91.62 97 ALA A CA 1
ATOM 781 C C . ALA A 1 97 ? 13.250 5.350 10.163 1.00 91.62 97 ALA A C 1
ATOM 783 O O . ALA A 1 97 ? 13.524 5.344 11.363 1.00 91.62 97 ALA A O 1
ATOM 784 N N . THR A 1 98 ? 13.508 6.404 9.383 1.00 91.94 98 THR A N 1
ATOM 785 C CA . THR A 1 98 ? 14.052 7.679 9.882 1.00 91.94 98 THR A CA 1
ATOM 786 C C . THR A 1 98 ? 12.993 8.480 10.651 1.00 91.94 98 THR A C 1
ATOM 788 O O . THR A 1 98 ? 13.313 9.256 11.557 1.00 91.94 98 THR A O 1
ATOM 791 N N . ILE A 1 99 ? 11.715 8.280 10.320 1.00 89.69 99 ILE A N 1
ATOM 792 C CA . ILE A 1 99 ? 10.579 8.923 10.976 1.0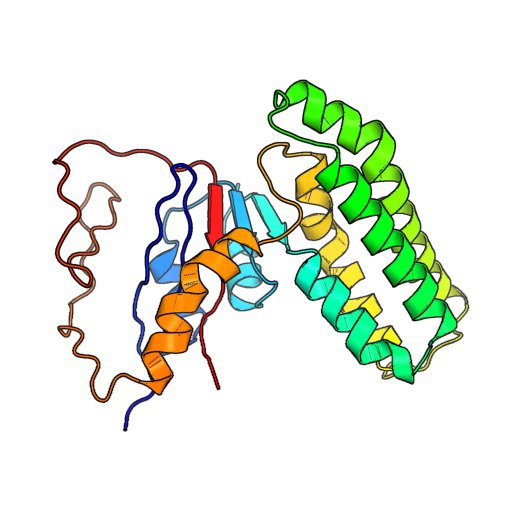0 89.69 99 ILE A CA 1
ATOM 793 C C . ILE A 1 99 ? 10.305 8.201 12.304 1.00 89.69 99 ILE A C 1
ATOM 795 O O . ILE A 1 99 ? 9.664 7.156 12.351 1.00 89.69 99 ILE A O 1
ATOM 799 N N . GLY A 1 100 ? 10.771 8.787 13.407 1.00 81.94 100 GLY A N 1
ATOM 800 C CA . GLY A 1 100 ? 10.423 8.343 14.760 1.00 81.94 100 GLY A CA 1
ATOM 801 C C . GLY A 1 100 ? 9.078 8.904 15.245 1.00 81.94 100 GLY A C 1
ATOM 802 O O . GLY A 1 100 ? 8.137 9.116 14.471 1.00 81.94 100 GLY A O 1
ATOM 803 N N . ASP A 1 101 ? 9.019 9.247 16.534 1.00 85.62 101 ASP A N 1
ATOM 804 C CA . ASP A 1 101 ? 7.873 9.910 17.179 1.00 85.62 101 ASP A CA 1
ATOM 805 C C . ASP A 1 101 ? 7.775 11.400 16.804 1.00 85.62 101 ASP A C 1
ATOM 807 O O . ASP A 1 101 ? 7.719 12.296 17.645 1.00 85.62 101 ASP A O 1
ATOM 811 N N . TRP A 1 102 ? 7.817 11.690 15.506 1.00 92.00 102 TRP A N 1
ATOM 812 C CA . TRP A 1 102 ? 7.646 13.038 14.984 1.00 92.00 102 TRP A CA 1
ATOM 813 C C . TRP A 1 102 ? 6.178 13.447 15.029 1.00 92.00 102 TRP A C 1
ATOM 815 O O . TRP A 1 102 ? 5.276 12.628 14.837 1.00 92.00 102 TRP A O 1
ATOM 825 N N . GLU A 1 103 ? 5.950 14.743 15.217 1.00 93.62 103 GLU A N 1
ATOM 826 C CA . GLU A 1 103 ? 4.628 15.341 15.071 1.00 93.62 103 GLU A CA 1
ATOM 827 C C . GLU A 1 103 ? 4.075 15.130 13.657 1.00 93.62 103 GLU A C 1
ATOM 829 O O . GLU A 1 103 ? 4.821 15.119 12.672 1.00 93.62 103 GLU A O 1
ATOM 834 N N . ASP A 1 104 ? 2.749 15.015 13.557 1.00 92.25 104 ASP A N 1
ATOM 835 C CA . ASP A 1 104 ? 2.047 14.690 12.312 1.00 92.25 104 ASP A CA 1
ATOM 836 C C . ASP A 1 104 ? 2.426 15.643 11.159 1.00 92.25 104 ASP A C 1
ATOM 838 O O . ASP A 1 104 ? 2.707 15.184 10.053 1.00 92.25 104 ASP A O 1
ATOM 842 N N . ALA A 1 105 ? 2.526 16.952 11.421 1.00 94.06 105 ALA A N 1
ATOM 843 C CA . ALA A 1 105 ? 2.894 17.947 10.410 1.00 94.06 105 ALA A CA 1
ATOM 844 C C . ALA A 1 105 ? 4.336 17.769 9.900 1.00 94.06 105 ALA A C 1
ATOM 846 O O . ALA A 1 105 ? 4.586 17.821 8.695 1.00 94.06 105 ALA A O 1
ATOM 847 N N . LYS A 1 106 ? 5.287 17.506 10.805 1.00 94.94 106 LYS A N 1
ATOM 848 C CA . LYS A 1 106 ? 6.695 17.277 10.450 1.00 94.94 106 LYS A CA 1
ATOM 849 C C . LYS A 1 106 ? 6.861 15.974 9.672 1.00 94.94 106 LYS A C 1
ATOM 851 O O . LYS A 1 106 ? 7.589 15.935 8.683 1.00 94.94 106 LYS A O 1
ATOM 856 N N . ARG A 1 107 ? 6.164 14.916 10.097 1.00 94.50 107 ARG A N 1
ATOM 857 C CA . ARG A 1 107 ? 6.119 13.633 9.389 1.00 94.50 107 ARG A CA 1
ATOM 858 C C . ARG A 1 107 ? 5.590 13.810 7.968 1.00 94.50 107 ARG A C 1
ATOM 860 O O . ARG A 1 107 ? 6.202 13.307 7.032 1.00 94.50 107 ARG A O 1
ATOM 867 N N . GLN A 1 108 ? 4.479 14.526 7.805 1.00 94.62 108 GLN A N 1
ATOM 868 C CA . GLN A 1 108 ? 3.876 14.765 6.495 1.00 94.62 108 GLN A CA 1
ATOM 869 C C . GLN A 1 108 ? 4.799 15.575 5.578 1.00 94.62 108 GLN A C 1
ATOM 871 O O . GLN A 1 108 ? 4.986 15.197 4.425 1.00 94.62 108 GLN A O 1
ATOM 876 N N . ALA A 1 109 ? 5.427 16.637 6.092 1.00 95.69 109 ALA A N 1
ATOM 877 C CA . ALA A 1 109 ? 6.385 17.431 5.324 1.00 95.69 109 ALA A CA 1
ATOM 878 C C . ALA A 1 109 ? 7.564 16.577 4.827 1.00 95.69 109 ALA A C 1
ATOM 880 O O . ALA A 1 109 ? 7.874 16.587 3.639 1.00 95.69 109 ALA A O 1
ATOM 881 N N . TYR A 1 110 ? 8.154 15.761 5.706 1.00 96.50 110 TYR A N 1
ATOM 882 C CA . TYR A 1 110 ? 9.256 14.865 5.346 1.00 96.50 110 TYR A CA 1
ATOM 883 C C . TYR A 1 110 ? 8.841 13.796 4.331 1.00 96.50 110 TYR A C 1
ATOM 885 O O . TYR A 1 110 ? 9.568 13.529 3.376 1.00 96.50 110 TYR A O 1
ATOM 893 N N . ARG A 1 111 ? 7.649 13.203 4.487 1.00 96.56 111 ARG A N 1
ATOM 894 C CA . ARG A 1 111 ? 7.093 12.286 3.482 1.00 96.56 111 ARG A CA 1
ATOM 895 C C . ARG A 1 111 ? 6.915 12.982 2.135 1.00 96.56 111 ARG A C 1
ATOM 897 O O . ARG A 1 111 ? 7.247 12.392 1.113 1.00 96.56 111 ARG A O 1
ATOM 904 N N . GLY A 1 112 ? 6.445 14.227 2.126 1.00 96.38 112 GLY A N 1
ATOM 905 C CA . GLY A 1 112 ? 6.316 15.034 0.913 1.00 96.38 112 GLY A CA 1
ATOM 906 C C . GLY A 1 112 ? 7.652 15.308 0.219 1.00 96.38 112 GLY A C 1
ATOM 907 O O . GLY A 1 112 ? 7.717 15.258 -1.006 1.00 96.38 112 GLY A O 1
ATOM 908 N N . GLU A 1 113 ? 8.714 15.551 0.986 1.00 97.19 113 GLU A N 1
ATOM 909 C CA . GLU A 1 113 ? 10.046 15.866 0.457 1.00 97.19 113 GLU A CA 1
ATOM 910 C C . GLU A 1 113 ? 10.830 14.623 0.009 1.00 97.19 113 GLU A C 1
ATOM 912 O O . GLU A 1 113 ? 11.482 14.651 -1.032 1.00 97.19 113 GLU A O 1
ATOM 917 N N . HIS A 1 114 ? 10.748 13.519 0.759 1.00 96.69 114 HIS A N 1
ATOM 918 C CA . HIS A 1 114 ? 11.623 12.357 0.561 1.00 96.69 114 HIS A CA 1
ATOM 919 C C . HIS A 1 114 ? 10.891 11.094 0.100 1.00 96.69 114 HIS A C 1
ATOM 921 O O . HIS A 1 114 ? 11.339 10.429 -0.831 1.00 96.69 114 HIS A O 1
ATOM 927 N N . ALA A 1 115 ? 9.747 10.760 0.703 1.00 96.44 115 ALA A N 1
ATOM 928 C CA . ALA A 1 115 ? 9.018 9.536 0.358 1.00 96.44 115 ALA A CA 1
ATOM 929 C C . ALA A 1 115 ? 8.229 9.684 -0.954 1.00 96.44 115 ALA A C 1
ATOM 931 O O . ALA A 1 115 ? 8.198 8.766 -1.775 1.00 96.44 115 ALA A O 1
ATOM 932 N N . LYS A 1 116 ? 7.613 10.848 -1.186 1.00 97.25 116 LYS A N 1
ATOM 933 C CA . LYS A 1 116 ? 6.788 11.109 -2.368 1.00 97.25 116 LYS A CA 1
ATOM 934 C C . LYS A 1 116 ? 7.579 10.966 -3.678 1.00 97.25 116 LYS A C 1
ATOM 936 O O . LYS A 1 116 ? 7.080 10.251 -4.546 1.00 97.25 116 LYS A O 1
ATOM 941 N N . PRO A 1 117 ? 8.790 11.540 -3.845 1.00 98.00 117 PRO A N 1
ATOM 942 C CA . PRO A 1 117 ? 9.566 11.346 -5.072 1.00 98.00 117 PRO A CA 1
ATOM 943 C C . PRO A 1 117 ? 9.916 9.880 -5.349 1.00 98.00 117 PRO A C 1
ATOM 945 O O . PRO A 1 117 ? 9.942 9.462 -6.504 1.00 98.00 117 PRO A O 1
ATOM 948 N N . VAL A 1 118 ? 10.156 9.083 -4.301 1.00 97.69 118 VAL A N 1
ATOM 949 C CA . VAL A 1 118 ? 10.432 7.644 -4.432 1.00 97.69 118 VAL A CA 1
ATOM 950 C C . VAL A 1 118 ? 9.192 6.907 -4.935 1.00 97.69 118 VAL A C 1
ATOM 952 O O . VAL A 1 118 ? 9.286 6.128 -5.882 1.00 97.69 118 VAL A O 1
ATOM 955 N N . VAL A 1 119 ? 8.026 7.192 -4.349 1.00 97.38 119 VAL A N 1
ATOM 956 C CA . VAL A 1 119 ? 6.743 6.620 -4.783 1.00 97.38 119 VAL A CA 1
ATOM 957 C C . VAL A 1 119 ? 6.418 7.022 -6.222 1.00 97.38 119 VAL A C 1
ATOM 959 O O . VAL A 1 119 ? 6.053 6.165 -7.024 1.00 97.38 119 VAL A O 1
ATOM 962 N N . ASP A 1 120 ? 6.597 8.297 -6.573 1.00 97.62 120 ASP A N 1
ATOM 963 C CA . ASP A 1 120 ? 6.402 8.783 -7.941 1.00 97.62 120 ASP A CA 1
ATOM 964 C C . ASP A 1 120 ? 7.320 8.035 -8.920 1.00 97.62 120 ASP A C 1
ATOM 966 O O . ASP A 1 120 ? 6.853 7.536 -9.939 1.00 97.62 120 ASP A O 1
ATOM 970 N N . ALA A 1 121 ? 8.604 7.876 -8.583 1.00 96.81 121 ALA A N 1
ATOM 971 C CA . ALA A 1 121 ? 9.562 7.168 -9.426 1.00 96.81 121 ALA A CA 1
ATOM 972 C C . ALA A 1 121 ? 9.204 5.688 -9.636 1.00 96.81 121 ALA A C 1
ATOM 974 O O . ALA A 1 121 ? 9.399 5.179 -10.737 1.00 96.81 121 ALA A O 1
ATOM 975 N N . ILE A 1 122 ? 8.658 5.007 -8.619 1.00 96.56 122 ILE A N 1
ATOM 976 C CA . ILE A 1 122 ? 8.147 3.634 -8.761 1.00 96.56 122 ILE A CA 1
ATOM 977 C C . ILE A 1 122 ? 7.029 3.606 -9.806 1.00 96.56 122 ILE A C 1
ATOM 979 O O . ILE A 1 122 ? 7.095 2.826 -10.751 1.00 96.56 122 ILE A O 1
ATOM 983 N N . PHE A 1 123 ? 6.010 4.456 -9.666 1.00 96.81 123 PHE A N 1
ATOM 984 C CA . PHE A 1 123 ? 4.860 4.428 -10.573 1.00 96.81 123 PHE A CA 1
ATOM 985 C C . PHE A 1 123 ? 5.208 4.866 -11.997 1.00 96.81 123 PHE A C 1
ATOM 987 O O . PHE A 1 123 ? 4.688 4.281 -12.945 1.00 96.81 123 PHE A O 1
ATOM 994 N N . GLU A 1 124 ? 6.108 5.832 -12.163 1.00 95.31 124 GLU A N 1
ATOM 995 C CA . GLU A 1 124 ? 6.635 6.215 -13.477 1.00 95.31 124 GLU A CA 1
ATOM 996 C C . GLU A 1 124 ? 7.404 5.069 -14.140 1.00 95.31 124 GLU A C 1
ATOM 998 O O . GLU A 1 124 ? 7.232 4.809 -15.329 1.00 95.31 124 GLU A O 1
ATOM 1003 N N . GLU A 1 125 ? 8.212 4.332 -13.378 1.00 92.88 125 GLU A N 1
ATOM 1004 C CA . GLU A 1 125 ? 8.930 3.163 -13.886 1.00 92.88 125 GLU A CA 1
ATOM 1005 C C . GLU A 1 125 ? 7.975 2.045 -14.323 1.00 92.88 125 GLU A C 1
ATOM 1007 O O . GLU A 1 125 ? 8.144 1.477 -15.403 1.00 92.88 125 GLU A O 1
ATOM 1012 N N . LEU A 1 126 ? 6.923 1.780 -13.541 1.00 93.12 126 LEU A N 1
ATOM 1013 C CA . LEU A 1 126 ? 5.893 0.812 -13.917 1.00 93.12 126 LEU A CA 1
ATOM 1014 C C . LEU A 1 126 ? 5.155 1.238 -15.192 1.00 93.12 126 LEU A C 1
ATOM 1016 O O . LEU A 1 126 ? 4.967 0.410 -16.079 1.00 93.12 126 LEU A O 1
ATOM 1020 N N . LYS A 1 127 ? 4.766 2.514 -15.314 1.00 92.56 127 LYS A N 1
ATOM 1021 C CA . LYS A 1 127 ? 4.078 3.046 -16.506 1.00 92.56 127 LYS A CA 1
ATOM 1022 C C . LYS A 1 127 ? 4.949 2.922 -17.757 1.00 92.56 127 LYS A C 1
ATOM 1024 O O . LYS A 1 127 ? 4.484 2.386 -18.761 1.00 92.56 127 LYS A O 1
ATOM 1029 N N . ARG A 1 128 ? 6.228 3.300 -17.669 1.00 89.94 128 ARG A N 1
ATOM 1030 C CA . ARG A 1 128 ? 7.196 3.154 -18.772 1.00 89.94 128 ARG A CA 1
ATOM 1031 C C . ARG A 1 128 ? 7.363 1.704 -19.214 1.00 89.94 128 ARG A C 1
ATOM 1033 O O . ARG A 1 128 ? 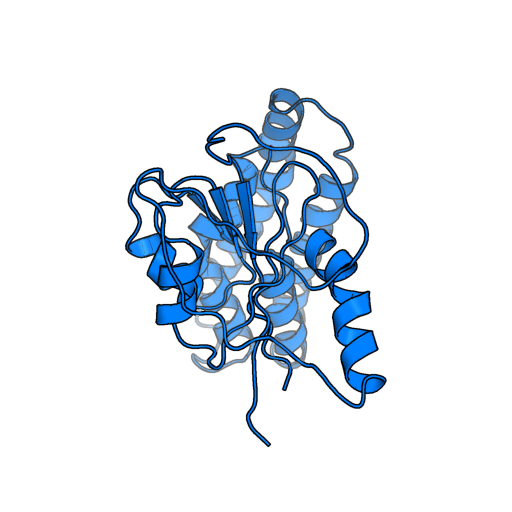7.332 1.424 -20.406 1.00 89.94 128 ARG A O 1
ATOM 1040 N N . ALA A 1 129 ? 7.439 0.766 -18.268 1.00 86.62 129 ALA A N 1
ATOM 1041 C CA . ALA A 1 129 ? 7.545 -0.658 -18.590 1.00 86.62 129 ALA A CA 1
ATOM 1042 C C . ALA A 1 129 ? 6.358 -1.179 -19.432 1.00 86.62 129 ALA A C 1
ATOM 1044 O O . ALA A 1 129 ? 6.529 -2.102 -20.232 1.00 86.62 129 ALA A O 1
ATOM 1045 N N . PHE A 1 130 ? 5.164 -0.586 -19.290 1.00 84.25 130 PHE A N 1
ATOM 1046 C CA . PHE A 1 130 ? 4.007 -0.891 -20.139 1.00 84.25 130 PHE A CA 1
ATOM 1047 C C . PHE A 1 130 ? 4.051 -0.189 -21.500 1.00 84.25 130 PHE A C 1
ATOM 1049 O O . PHE A 1 130 ? 3.688 -0.802 -22.507 1.00 84.25 130 PHE A O 1
ATOM 1056 N N . GLU A 1 131 ? 4.477 1.074 -21.541 1.00 83.81 131 GLU A N 1
ATOM 1057 C CA . GLU A 1 131 ? 4.582 1.863 -22.776 1.00 83.81 131 GLU A CA 1
ATOM 1058 C C . GLU A 1 131 ? 5.599 1.267 -23.748 1.00 83.81 131 GLU A C 1
ATOM 1060 O O . GLU A 1 131 ? 5.294 1.097 -24.931 1.00 83.81 131 GLU A O 1
ATOM 1065 N N . ASP A 1 132 ? 6.751 0.839 -23.234 1.00 77.75 132 ASP A N 1
ATOM 1066 C CA . ASP A 1 132 ? 7.823 0.244 -24.032 1.00 77.75 132 ASP A CA 1
ATOM 1067 C C . ASP A 1 132 ? 7.456 -1.161 -24.562 1.00 77.75 132 ASP A C 1
ATOM 1069 O O . ASP A 1 132 ? 8.209 -1.756 -25.335 1.00 77.75 132 ASP A O 1
ATOM 1073 N N . ARG A 1 133 ? 6.286 -1.707 -24.172 1.00 64.94 133 ARG A N 1
ATOM 1074 C CA . ARG A 1 133 ? 5.754 -3.036 -24.545 1.00 64.94 133 ARG A CA 1
ATOM 1075 C C . ARG A 1 133 ? 6.777 -4.172 -24.438 1.00 64.94 133 ARG A C 1
ATOM 1077 O O . ARG A 1 133 ? 6.673 -5.171 -25.148 1.00 64.94 133 ARG A O 1
ATOM 1084 N N . ILE A 1 134 ? 7.735 -4.044 -23.522 1.00 63.28 134 ILE A N 1
ATOM 1085 C CA . ILE A 1 134 ? 8.820 -5.015 -23.325 1.00 63.28 134 ILE A CA 1
ATOM 1086 C C . ILE A 1 134 ? 8.259 -6.360 -22.829 1.00 63.28 134 ILE A C 1
ATOM 1088 O O . ILE A 1 134 ? 8.871 -7.405 -23.031 1.00 63.28 134 ILE A O 1
ATOM 1092 N N . LEU A 1 135 ? 7.062 -6.361 -22.228 1.00 66.62 135 LEU A N 1
ATOM 1093 C CA . LEU A 1 135 ? 6.574 -7.478 -21.428 1.00 66.62 135 LEU A CA 1
ATOM 1094 C C . LEU A 1 135 ? 5.295 -8.123 -21.965 1.00 66.62 135 LEU A C 1
ATOM 1096 O O . LEU A 1 135 ? 4.343 -7.468 -22.394 1.00 66.62 135 LEU A O 1
ATOM 1100 N N . LEU A 1 136 ? 5.249 -9.452 -21.858 1.00 74.00 136 LEU A N 1
ATOM 1101 C CA . LEU A 1 136 ? 4.062 -10.248 -22.158 1.00 74.00 136 LEU A CA 1
ATOM 1102 C C . LEU A 1 136 ? 2.936 -9.940 -21.149 1.00 74.00 136 LEU A C 1
ATOM 1104 O O . LEU A 1 136 ? 3.199 -9.962 -19.945 1.00 74.00 136 LEU A O 1
ATOM 1108 N N . PRO A 1 137 ? 1.662 -9.807 -21.580 1.00 70.50 137 PRO A N 1
ATOM 1109 C CA . PRO A 1 137 ? 0.529 -9.463 -20.706 1.00 70.50 137 PRO A CA 1
ATOM 1110 C C . PRO A 1 137 ? 0.313 -10.378 -19.489 1.00 70.50 137 PRO A C 1
ATOM 1112 O O . PRO A 1 137 ? -0.383 -10.010 -18.548 1.00 70.50 137 PRO A O 1
ATOM 1115 N N . ARG A 1 138 ? 0.864 -11.597 -19.518 1.00 78.44 138 ARG A N 1
ATOM 1116 C CA . ARG A 1 138 ? 0.747 -12.603 -18.450 1.00 78.44 138 ARG A CA 1
ATOM 1117 C C . ARG A 1 138 ? 2.044 -12.848 -17.683 1.00 78.44 138 ARG A C 1
ATOM 1119 O O . ARG A 1 138 ? 2.067 -13.753 -16.850 1.00 78.44 138 ARG A O 1
ATOM 1126 N N . SER A 1 139 ? 3.103 -12.080 -17.939 1.00 87.06 139 SER A N 1
ATOM 1127 C CA . SER A 1 139 ? 4.347 -12.228 -17.182 1.00 87.06 139 SER A CA 1
ATOM 1128 C C . SER A 1 139 ? 4.095 -11.976 -15.681 1.00 87.06 139 SER A C 1
ATOM 1130 O O . SER A 1 139 ? 3.222 -11.169 -15.334 1.00 87.06 139 SER A O 1
ATOM 1132 N N . PRO A 1 140 ? 4.812 -12.661 -14.773 1.00 90.62 140 PRO A N 1
ATOM 1133 C CA . PRO A 1 140 ? 4.715 -12.392 -13.339 1.00 90.62 140 PRO A CA 1
ATOM 1134 C C . PRO A 1 140 ? 4.973 -10.919 -12.997 1.00 90.62 140 PRO A C 1
ATOM 1136 O O . PRO A 1 140 ? 4.238 -10.351 -12.189 1.00 90.62 140 PRO A O 1
ATOM 1139 N N . PHE A 1 141 ? 5.932 -10.271 -13.671 1.00 91.12 141 PHE A N 1
ATOM 1140 C CA . PHE A 1 141 ? 6.164 -8.833 -13.523 1.00 91.12 141 PHE A CA 1
ATOM 1141 C C . PHE A 1 141 ? 4.932 -8.014 -13.901 1.00 91.12 141 PHE A C 1
ATOM 1143 O O . PHE A 1 141 ? 4.494 -7.174 -13.124 1.00 91.12 141 PHE A O 1
ATOM 1150 N N . THR A 1 142 ? 4.327 -8.272 -15.062 1.00 90.56 142 THR A N 1
ATOM 1151 C CA . THR A 1 142 ? 3.131 -7.546 -15.511 1.00 90.56 142 THR A CA 1
ATOM 1152 C C . THR A 1 142 ? 1.982 -7.686 -14.514 1.00 90.56 142 THR A C 1
ATOM 1154 O O . THR A 1 142 ? 1.263 -6.722 -14.267 1.00 90.56 142 THR A O 1
ATOM 1157 N N . GLN A 1 143 ? 1.822 -8.854 -13.887 1.00 91.25 143 GLN A N 1
ATOM 1158 C CA . GLN A 1 143 ? 0.825 -9.053 -12.831 1.00 91.25 143 GLN A CA 1
ATOM 1159 C C . GLN A 1 143 ? 1.140 -8.226 -11.576 1.00 91.25 143 GLN A C 1
ATOM 1161 O O . GLN A 1 143 ? 0.237 -7.605 -11.017 1.00 91.25 143 GLN A O 1
ATOM 1166 N N . ALA A 1 144 ? 2.405 -8.176 -11.150 1.00 93.00 144 ALA A N 1
ATOM 1167 C CA . ALA A 1 144 ? 2.840 -7.351 -10.021 1.00 93.00 144 ALA A CA 1
ATOM 1168 C C . ALA A 1 144 ? 2.685 -5.846 -10.306 1.00 93.00 144 ALA A C 1
ATOM 1170 O O . ALA A 1 144 ? 2.190 -5.097 -9.463 1.00 93.00 144 ALA A O 1
ATOM 1171 N N . ALA A 1 145 ? 3.045 -5.415 -11.514 1.00 93.00 145 ALA A N 1
ATOM 1172 C CA . ALA A 1 145 ? 2.933 -4.036 -11.962 1.00 93.00 145 ALA A CA 1
ATOM 1173 C C . ALA A 1 145 ? 1.467 -3.589 -12.056 1.00 93.00 145 ALA A C 1
ATOM 1175 O O . ALA A 1 145 ? 1.119 -2.548 -11.507 1.00 93.00 145 ALA A O 1
ATOM 1176 N N . ASN A 1 146 ? 0.589 -4.401 -12.659 1.00 92.31 146 ASN A N 1
ATOM 1177 C CA . ASN A 1 146 ? -0.854 -4.137 -12.683 1.00 92.31 146 ASN A CA 1
ATOM 1178 C C . ASN A 1 146 ? -1.431 -4.055 -11.268 1.00 92.31 146 ASN A C 1
ATOM 1180 O O . ASN A 1 146 ? -2.159 -3.115 -10.964 1.00 92.31 146 ASN A O 1
ATOM 1184 N N . TYR A 1 147 ? -1.053 -4.987 -10.386 1.00 92.44 147 TYR A N 1
ATOM 1185 C CA . TYR A 1 147 ? -1.491 -4.964 -8.992 1.00 92.44 147 TYR A CA 1
ATOM 1186 C C . TYR A 1 147 ? -1.162 -3.628 -8.316 1.00 92.44 147 TYR A C 1
ATOM 1188 O O . TYR A 1 147 ? -2.030 -3.051 -7.663 1.00 92.44 147 TYR A O 1
ATOM 1196 N N . ALA A 1 148 ? 0.067 -3.130 -8.483 1.00 93.88 148 ALA A N 1
ATOM 1197 C CA . ALA A 1 148 ? 0.490 -1.855 -7.914 1.00 93.88 148 ALA A CA 1
ATOM 1198 C C . ALA A 1 148 ? -0.216 -0.657 -8.571 1.00 93.88 148 ALA A C 1
ATOM 1200 O O . ALA A 1 148 ? -0.696 0.217 -7.854 1.00 93.88 148 ALA A O 1
ATOM 1201 N N . LEU A 1 149 ? -0.317 -0.622 -9.906 1.00 93.81 149 LEU A N 1
ATOM 1202 C CA . LEU A 1 149 ? -0.927 0.484 -10.658 1.00 93.81 149 LEU A CA 1
ATOM 1203 C C . LEU A 1 149 ? -2.419 0.652 -10.363 1.00 93.81 149 LEU A C 1
ATOM 1205 O O . LEU A 1 149 ? -2.867 1.769 -10.118 1.00 93.81 149 LEU A O 1
ATOM 1209 N N . GLU A 1 150 ? -3.179 -0.445 -10.302 1.00 92.50 150 GLU A N 1
ATOM 1210 C CA . GLU A 1 150 ? -4.595 -0.427 -9.893 1.00 92.50 150 GLU A CA 1
ATOM 1211 C C . GLU A 1 150 ? -4.787 0.183 -8.496 1.00 92.50 150 GLU A C 1
ATOM 1213 O O . GLU A 1 150 ? -5.845 0.719 -8.177 1.00 92.50 150 GLU A O 1
ATOM 1218 N N . ARG A 1 151 ? -3.747 0.109 -7.660 1.00 92.81 151 ARG A N 1
ATOM 1219 C CA . ARG A 1 151 ? -3.757 0.508 -6.250 1.00 92.81 151 ARG A CA 1
ATOM 1220 C C . ARG A 1 151 ? -2.940 1.767 -5.992 1.00 92.81 151 ARG A C 1
ATOM 1222 O O . ARG A 1 151 ? -2.696 2.084 -4.830 1.00 92.81 151 ARG A O 1
ATOM 1229 N N . GLU A 1 152 ? -2.550 2.507 -7.033 1.00 94.56 152 GLU A N 1
ATOM 1230 C CA . GLU A 1 152 ? -1.691 3.690 -6.907 1.00 94.56 152 GLU A CA 1
ATOM 1231 C C . GLU A 1 152 ? -2.267 4.701 -5.904 1.00 94.56 152 GLU A C 1
ATOM 1233 O O . GLU A 1 152 ? -1.566 5.136 -4.990 1.00 94.56 152 GLU A O 1
ATOM 1238 N N . ALA A 1 153 ? -3.563 5.009 -6.009 1.00 92.75 153 ALA A N 1
ATOM 1239 C CA . ALA A 1 153 ? -4.232 5.924 -5.088 1.00 92.75 153 ALA A CA 1
ATOM 1240 C C . ALA A 1 153 ? -4.170 5.428 -3.632 1.00 92.75 153 ALA A C 1
ATOM 1242 O O . ALA A 1 153 ? -3.776 6.176 -2.740 1.00 92.75 153 ALA A O 1
ATOM 1243 N N . ALA A 1 154 ? -4.481 4.150 -3.392 1.00 91.69 154 ALA A N 1
ATOM 1244 C CA . ALA A 1 154 ? -4.500 3.565 -2.052 1.00 91.69 154 ALA A CA 1
ATOM 1245 C C . ALA A 1 154 ? -3.093 3.406 -1.441 1.00 91.69 154 ALA A C 1
ATOM 1247 O O . ALA A 1 154 ? -2.923 3.517 -0.226 1.00 91.69 154 ALA A O 1
ATOM 1248 N N . LEU A 1 155 ? -2.072 3.172 -2.271 1.00 94.31 155 LEU A N 1
ATOM 1249 C CA . LEU A 1 155 ? -0.666 3.095 -1.864 1.00 94.31 155 LEU A CA 1
ATOM 1250 C C . LEU A 1 155 ? -0.053 4.473 -1.587 1.00 94.31 155 LEU A C 1
ATOM 1252 O O . LEU A 1 155 ? 0.948 4.548 -0.880 1.00 94.31 155 LEU A O 1
ATOM 1256 N N . ARG A 1 156 ? -0.641 5.560 -2.105 1.00 95.88 156 ARG A N 1
ATOM 1257 C CA . ARG A 1 156 ? -0.215 6.947 -1.844 1.00 95.88 156 ARG A CA 1
ATOM 1258 C C . ARG A 1 156 ? -0.824 7.549 -0.575 1.00 95.88 156 ARG A C 1
ATOM 1260 O O . ARG A 1 156 ? -0.258 8.500 -0.052 1.00 95.88 156 ARG A O 1
ATOM 1267 N N . VAL A 1 157 ? -1.904 6.980 -0.032 1.00 94.00 157 VAL A N 1
ATOM 1268 C CA . VAL A 1 157 ? -2.640 7.521 1.135 1.00 94.00 157 VAL A CA 1
ATOM 1269 C C . VAL A 1 157 ? -1.738 7.870 2.324 1.00 94.00 157 VAL A C 1
ATOM 1271 O O . VAL A 1 157 ? -1.964 8.874 2.995 1.00 94.00 157 VAL A O 1
ATOM 1274 N N . PHE A 1 158 ? -0.700 7.079 2.604 1.00 93.12 158 PHE A N 1
ATOM 1275 C CA . PHE A 1 158 ? 0.202 7.360 3.727 1.00 93.12 158 PHE A CA 1
ATOM 1276 C C . PHE A 1 158 ? 0.997 8.670 3.571 1.00 93.12 158 PHE A C 1
ATOM 1278 O O . PHE A 1 158 ? 1.422 9.242 4.575 1.00 93.12 158 PHE A O 1
ATOM 1285 N N . LEU A 1 159 ? 1.185 9.168 2.346 1.00 94.12 159 LEU A N 1
ATOM 1286 C CA . LEU A 1 159 ? 1.870 10.436 2.088 1.00 94.12 159 LEU A CA 1
ATOM 1287 C C . LEU A 1 159 ? 1.030 11.621 2.576 1.00 94.12 159 LEU A C 1
ATOM 1289 O O . LEU A 1 159 ? 1.562 12.528 3.214 1.00 94.12 159 LEU A O 1
ATOM 1293 N N . ASP A 1 160 ? -0.281 11.572 2.338 1.00 91.25 160 ASP A N 1
ATOM 1294 C CA . ASP A 1 160 ? -1.211 12.651 2.685 1.00 91.25 160 ASP A CA 1
ATOM 1295 C C . ASP A 1 160 ? -1.750 12.529 4.116 1.00 91.25 160 ASP A C 1
ATOM 1297 O O . ASP A 1 160 ? -2.127 13.520 4.742 1.00 91.25 160 ASP A O 1
ATOM 1301 N N . HIS A 1 161 ? -1.759 11.313 4.666 1.00 90.56 161 HIS A N 1
ATOM 1302 C CA . HIS A 1 161 ? -2.256 11.029 6.006 1.00 90.56 161 HIS A CA 1
ATOM 1303 C C . HIS A 1 161 ? -1.104 10.602 6.933 1.00 90.56 161 HIS A C 1
ATOM 1305 O O . HIS A 1 161 ? -0.749 9.421 6.968 1.00 90.56 161 HIS A O 1
ATOM 1311 N N . PRO A 1 162 ? -0.548 11.502 7.772 1.00 88.88 162 PRO A N 1
ATOM 1312 C CA . PRO A 1 162 ? 0.631 11.213 8.602 1.00 88.88 162 PRO A CA 1
ATOM 1313 C C . PRO A 1 162 ? 0.407 10.102 9.634 1.00 88.88 162 PRO A C 1
ATOM 1315 O O . PRO A 1 162 ? 1.355 9.482 10.112 1.00 88.88 162 PRO A O 1
ATOM 1318 N N . ARG A 1 163 ? -0.849 9.820 9.990 1.00 86.50 163 ARG A N 1
ATOM 1319 C CA . ARG A 1 163 ? -1.195 8.709 10.885 1.00 86.50 163 ARG A CA 1
ATOM 1320 C C . ARG A 1 163 ? -1.326 7.381 10.153 1.00 86.50 163 ARG A C 1
ATOM 1322 O O . ARG A 1 163 ? -1.415 6.352 10.808 1.00 86.50 163 ARG A O 1
ATOM 1329 N N . VAL A 1 164 ? -1.371 7.345 8.831 1.00 87.81 164 VAL A N 1
ATOM 1330 C CA . VAL A 1 164 ? -1.409 6.077 8.102 1.00 87.81 164 VAL A CA 1
ATOM 1331 C C . VAL A 1 164 ? 0.019 5.528 8.021 1.00 87.81 164 VAL A C 1
ATOM 1333 O O . VAL A 1 164 ? 0.924 6.254 7.595 1.00 87.81 164 VAL A O 1
ATOM 1336 N N . PRO A 1 165 ? 0.262 4.291 8.490 1.00 87.19 165 PRO A N 1
ATOM 1337 C CA . PRO A 1 165 ? 1.550 3.641 8.303 1.00 87.19 165 PRO A CA 1
ATOM 1338 C C . PRO A 1 165 ? 1.699 3.144 6.864 1.00 87.19 165 PRO A C 1
ATOM 1340 O O . PRO A 1 165 ? 0.713 2.876 6.180 1.00 87.19 165 PRO A O 1
ATOM 1343 N N . VAL A 1 166 ? 2.948 2.979 6.434 1.00 88.94 166 VAL A N 1
ATOM 1344 C CA . VAL A 1 166 ? 3.297 2.442 5.111 1.00 88.94 166 VAL A CA 1
ATOM 1345 C C . VAL A 1 166 ? 2.877 0.970 4.937 1.00 88.94 166 VAL A C 1
ATOM 1347 O O . VAL A 1 166 ? 2.606 0.513 3.825 1.00 88.94 166 VAL A O 1
ATOM 1350 N N . ASP A 1 167 ? 2.788 0.218 6.038 1.00 82.88 167 ASP A N 1
ATOM 1351 C CA . ASP A 1 167 ? 2.361 -1.177 6.047 1.00 82.88 167 ASP A CA 1
ATOM 1352 C C . ASP A 1 167 ? 1.594 -1.570 7.321 1.00 82.88 167 ASP A C 1
ATOM 1354 O O . ASP A 1 167 ? 1.487 -0.818 8.291 1.00 82.88 167 ASP A O 1
ATOM 1358 N N . THR A 1 168 ? 1.042 -2.783 7.293 1.00 76.94 168 THR A N 1
ATOM 1359 C CA . THR A 1 168 ? 0.294 -3.412 8.390 1.00 76.94 168 THR A CA 1
ATOM 1360 C C . THR A 1 168 ? 1.152 -4.388 9.204 1.00 76.94 168 THR A C 1
ATOM 1362 O O . THR A 1 168 ? 0.614 -5.189 9.971 1.00 76.94 168 THR A O 1
ATOM 1365 N N . ASN A 1 169 ? 2.487 -4.364 9.071 1.00 76.31 169 ASN A N 1
ATOM 1366 C CA . ASN A 1 169 ? 3.366 -5.369 9.686 1.00 76.31 169 ASN A CA 1
ATOM 1367 C C . ASN A 1 169 ? 3.286 -5.356 11.218 1.00 76.31 169 ASN A C 1
ATOM 1369 O O . ASN A 1 169 ? 3.451 -6.396 11.855 1.00 76.31 169 ASN A O 1
ATOM 1373 N N . ALA A 1 170 ? 3.015 -4.199 11.828 1.00 65.81 170 ALA A N 1
ATOM 1374 C CA . ALA A 1 170 ? 2.791 -4.095 13.269 1.00 65.81 170 ALA A CA 1
ATOM 1375 C C . ALA A 1 170 ? 1.617 -4.981 13.722 1.00 65.81 170 ALA A C 1
ATOM 1377 O O . ALA A 1 170 ? 1.747 -5.752 14.674 1.00 65.81 170 ALA A O 1
ATOM 1378 N N . VAL A 1 171 ? 0.512 -4.955 12.975 1.00 65.31 171 VAL A N 1
ATOM 1379 C CA . VAL A 1 171 ? -0.665 -5.797 13.224 1.00 65.31 171 VAL A CA 1
ATOM 1380 C C . VAL A 1 171 ? -0.327 -7.259 12.992 1.00 65.31 171 VAL A C 1
ATOM 1382 O O . VAL A 1 171 ? -0.633 -8.102 13.831 1.00 65.31 171 VAL A O 1
ATOM 1385 N N . GLU A 1 172 ? 0.382 -7.570 11.904 1.00 70.56 172 GLU A N 1
ATOM 1386 C CA . GLU A 1 172 ? 0.826 -8.937 11.608 1.00 70.56 172 GLU A CA 1
ATOM 1387 C C . GLU A 1 172 ? 1.703 -9.533 12.724 1.00 70.56 172 GLU A C 1
ATOM 1389 O O . GLU A 1 172 ? 1.596 -10.718 13.056 1.00 70.56 172 GLU A O 1
ATOM 1394 N N . ARG A 1 173 ? 2.546 -8.714 13.363 1.00 71.88 173 ARG A N 1
ATOM 1395 C CA . ARG A 1 173 ? 3.344 -9.131 14.525 1.00 71.88 173 ARG A CA 1
ATOM 1396 C C . ARG A 1 173 ? 2.469 -9.411 15.746 1.00 71.88 173 ARG A C 1
ATOM 1398 O O . ARG A 1 173 ? 2.691 -10.423 16.408 1.00 71.88 173 ARG A O 1
ATOM 1405 N N . GLN A 1 174 ? 1.469 -8.573 16.020 1.00 67.00 174 GLN A N 1
ATOM 1406 C CA . GLN A 1 174 ? 0.567 -8.744 17.164 1.00 67.00 174 GLN A CA 1
ATOM 1407 C C . GLN A 1 174 ? -0.386 -9.946 17.012 1.00 67.00 174 GLN A C 1
ATOM 1409 O O . GLN A 1 174 ? -0.726 -10.585 18.005 1.00 67.00 174 GLN A O 1
ATOM 1414 N N . ILE A 1 175 ? -0.774 -10.322 15.786 1.00 68.56 175 ILE A N 1
ATOM 1415 C CA . ILE A 1 175 ? -1.611 -11.516 15.533 1.00 68.56 175 ILE A CA 1
ATOM 1416 C C . ILE A 1 175 ? -0.811 -12.827 15.540 1.00 68.56 175 ILE A C 1
ATOM 1418 O O . ILE A 1 175 ? -1.391 -13.910 15.658 1.00 68.56 175 ILE A O 1
ATOM 1422 N N . ARG A 1 176 ? 0.521 -12.763 15.406 1.00 69.69 176 ARG A N 1
ATOM 1423 C CA . ARG A 1 176 ? 1.393 -13.941 15.275 1.00 69.69 176 ARG A CA 1
ATOM 1424 C C . ARG A 1 176 ? 1.234 -14.971 16.406 1.00 69.69 176 ARG A C 1
ATOM 1426 O O . ARG A 1 176 ? 1.207 -16.159 16.082 1.00 69.69 176 ARG A O 1
ATOM 1433 N N . PRO A 1 177 ? 1.075 -14.599 17.694 1.00 68.88 177 PRO A N 1
ATOM 1434 C CA . PRO A 1 177 ? 0.835 -15.565 18.767 1.00 68.88 177 PRO A CA 1
ATOM 1435 C C . PRO A 1 177 ? -0.430 -16.408 18.558 1.00 68.88 177 PRO A C 1
ATOM 1437 O O . PRO A 1 177 ? -0.406 -17.611 18.803 1.00 68.88 177 PRO A O 1
ATOM 1440 N N . VAL A 1 178 ? -1.508 -15.813 18.033 1.00 65.19 178 VAL A N 1
ATOM 1441 C CA . VAL A 1 178 ? -2.759 -16.527 17.717 1.00 65.19 178 VAL A CA 1
ATOM 1442 C C . VAL A 1 178 ? -2.539 -17.509 16.562 1.00 65.19 178 VAL A C 1
ATOM 1444 O O . VAL A 1 178 ? -2.983 -18.657 16.617 1.00 65.19 178 VAL A O 1
ATOM 1447 N N . ALA A 1 179 ? -1.781 -17.099 15.540 1.00 61.25 179 ALA A N 1
ATOM 1448 C CA . ALA A 1 179 ? -1.427 -17.963 14.414 1.00 61.25 179 ALA A CA 1
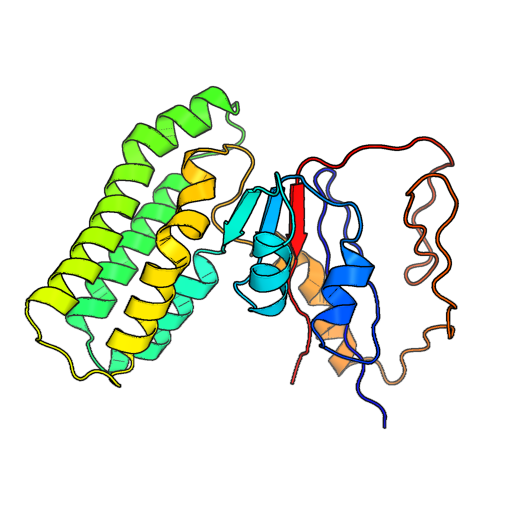ATOM 1449 C C . ALA A 1 179 ? -0.543 -19.156 14.830 1.00 61.25 179 ALA A C 1
ATOM 1451 O O . ALA A 1 179 ? -0.709 -20.260 14.306 1.00 61.25 179 ALA A O 1
ATOM 1452 N N . VAL A 1 180 ? 0.373 -18.959 15.784 1.00 61.00 180 VAL A N 1
ATOM 1453 C CA . VAL A 1 180 ? 1.179 -20.038 16.381 1.00 61.00 180 VAL A CA 1
ATOM 1454 C C . VAL A 1 180 ? 0.307 -20.949 17.246 1.00 61.00 180 VAL A C 1
ATOM 1456 O O . VAL A 1 180 ? 0.390 -22.170 17.115 1.00 61.00 180 VAL A O 1
ATOM 1459 N N . GLY A 1 181 ? -0.579 -20.368 18.061 1.00 59.97 181 GLY A N 1
ATOM 1460 C CA . GLY A 1 181 ? -1.543 -21.087 18.893 1.00 59.97 181 GLY A CA 1
ATOM 1461 C C . GLY A 1 181 ? -2.375 -22.093 18.100 1.00 59.97 181 GLY A C 1
ATOM 1462 O O . GLY A 1 181 ? -2.509 -23.229 18.535 1.00 59.97 181 GLY A O 1
ATOM 1463 N N . ARG A 1 182 ? -2.812 -21.756 16.877 1.00 62.06 182 ARG A N 1
ATOM 1464 C CA . ARG A 1 182 ? -3.537 -22.674 15.971 1.00 62.06 182 ARG A CA 1
ATOM 1465 C C . ARG A 1 182 ? -2.866 -24.037 15.798 1.00 62.06 182 ARG A C 1
ATOM 1467 O O . ARG A 1 182 ? -3.559 -25.045 15.752 1.00 62.06 182 ARG A O 1
ATOM 1474 N N . LYS A 1 183 ? -1.537 -24.075 15.653 1.00 54.56 183 LYS A N 1
ATOM 1475 C CA . LYS A 1 183 ? -0.806 -25.338 15.451 1.00 54.56 183 LYS A CA 1
ATOM 1476 C C . LYS A 1 183 ? -0.753 -26.190 16.723 1.00 54.56 183 LYS A C 1
ATOM 1478 O O . LYS A 1 183 ? -0.519 -27.388 16.633 1.00 54.56 183 LYS A O 1
ATOM 1483 N N . ASN A 1 184 ? -0.987 -25.566 17.875 1.00 52.09 184 ASN A N 1
ATOM 1484 C CA . ASN A 1 184 ? -0.820 -26.154 19.199 1.00 52.09 184 ASN A CA 1
ATOM 1485 C C . ASN A 1 184 ? -2.154 -26.341 19.948 1.00 52.09 184 ASN A C 1
ATOM 1487 O O . ASN A 1 184 ? -2.179 -26.984 20.995 1.00 52.09 184 ASN A O 1
ATOM 1491 N N . TRP A 1 185 ? -3.260 -25.775 19.456 1.00 61.47 185 TRP A N 1
ATOM 1492 C CA . TRP A 1 185 ? -4.575 -25.843 20.092 1.00 61.47 185 TRP A CA 1
ATOM 1493 C C . TRP A 1 185 ? -5.438 -26.925 19.443 1.00 61.47 185 TRP A C 1
ATOM 1495 O O . TRP A 1 185 ? -5.754 -26.862 18.259 1.00 61.47 185 TRP A O 1
ATOM 1505 N N . LEU A 1 186 ? -5.852 -27.907 20.247 1.00 46.06 186 LEU A N 1
ATOM 1506 C CA . LEU A 1 186 ? -6.692 -29.031 19.812 1.00 46.06 186 LEU A CA 1
ATOM 1507 C C . LEU A 1 186 ? -8.172 -28.644 19.634 1.00 46.06 186 LEU A C 1
ATOM 1509 O O . LEU A 1 186 ? -8.904 -29.325 18.920 1.00 46.06 186 LEU A O 1
ATOM 1513 N N . PHE A 1 187 ? -8.613 -27.549 20.265 1.00 49.44 187 PHE A N 1
ATOM 1514 C CA . PHE A 1 187 ? -10.005 -27.097 20.258 1.00 49.44 187 PHE A CA 1
ATOM 1515 C C . PHE A 1 187 ? -10.087 -25.566 20.256 1.00 49.44 187 PHE A C 1
ATOM 1517 O O . PHE A 1 187 ? -9.296 -24.891 20.910 1.00 49.44 187 PHE A O 1
ATOM 1524 N N . CYS A 1 188 ? -11.082 -25.020 19.555 1.00 50.06 188 CYS A N 1
ATOM 1525 C CA . CYS A 1 188 ? -11.486 -23.620 19.651 1.00 50.06 188 CYS A CA 1
ATOM 1526 C C . CYS A 1 188 ? -13.007 -23.587 19.843 1.00 50.06 188 CYS A C 1
ATOM 1528 O O . CYS A 1 188 ? -13.754 -23.942 18.931 1.00 50.06 188 CYS A O 1
ATOM 1530 N N . CYS A 1 189 ? -13.463 -23.216 21.040 1.00 43.69 189 CYS A N 1
ATOM 1531 C CA . CYS A 1 189 ? -14.884 -23.083 21.349 1.00 43.69 189 CYS A CA 1
ATOM 1532 C C . CYS A 1 189 ? -15.273 -21.609 21.268 1.00 43.69 189 CYS A C 1
ATOM 1534 O O . CYS A 1 189 ? -14.978 -20.836 22.176 1.00 43.69 189 CYS A O 1
ATOM 1536 N N . VAL A 1 190 ? -15.949 -21.231 20.187 1.00 46.59 190 VAL A N 1
ATOM 1537 C CA . VAL A 1 190 ? -16.677 -19.963 20.116 1.00 46.59 190 VAL A CA 1
ATOM 1538 C C . VAL A 1 190 ? -18.135 -20.237 20.494 1.00 46.59 190 VAL A C 1
ATOM 1540 O O . VAL A 1 190 ? -18.758 -21.108 19.880 1.00 46.59 190 VAL A O 1
ATOM 1543 N N . PRO A 1 191 ? -18.708 -19.556 21.504 1.00 39.03 191 PRO A N 1
ATOM 1544 C CA . PRO A 1 191 ? -20.148 -19.582 21.713 1.00 39.03 191 PRO A CA 1
ATOM 1545 C C . PRO A 1 191 ? -20.827 -19.126 20.421 1.00 39.03 191 PRO A C 1
ATOM 1547 O O . PRO A 1 191 ? -20.374 -18.178 19.780 1.00 39.03 191 PRO A O 1
ATOM 1550 N N . GLN A 1 192 ? -21.890 -19.810 20.015 1.00 35.91 192 GLN A N 1
ATOM 1551 C CA . GLN A 1 192 ? -22.643 -19.491 18.806 1.00 35.91 192 GLN A CA 1
ATOM 1552 C C . GLN A 1 192 ? -23.424 -18.183 19.031 1.00 35.91 192 GLN A C 1
ATOM 1554 O O . GLN A 1 192 ? -24.604 -18.204 19.366 1.00 35.91 192 GLN A O 1
ATOM 1559 N N . ALA A 1 193 ? -22.734 -17.043 18.945 1.00 38.53 193 ALA A N 1
ATOM 1560 C CA . ALA A 1 193 ? -23.287 -15.732 19.248 1.00 38.53 193 ALA A CA 1
ATOM 1561 C C . ALA A 1 193 ? -24.151 -15.221 18.088 1.00 38.53 193 ALA A C 1
ATOM 1563 O O . ALA A 1 193 ? -23.737 -15.166 16.930 1.00 38.53 193 ALA A O 1
ATOM 1564 N N . HIS A 1 194 ? -25.376 -14.860 18.435 1.00 33.16 194 HIS A N 1
ATOM 1565 C CA . HIS A 1 194 ? -26.344 -14.145 17.615 1.00 33.16 194 HIS A CA 1
ATOM 1566 C C . HIS A 1 194 ? -25.839 -12.702 17.441 1.00 33.16 194 HIS A C 1
ATOM 1568 O O . HIS A 1 194 ? -25.607 -12.009 18.429 1.00 33.16 194 HIS A O 1
ATOM 1574 N N . TRP A 1 195 ? -25.633 -12.262 16.199 1.00 35.06 195 TRP A N 1
ATOM 1575 C CA . TRP A 1 195 ? -25.209 -10.896 15.873 1.00 35.06 195 TRP A CA 1
ATOM 1576 C C . TRP A 1 195 ? -26.367 -9.923 16.138 1.00 35.06 195 TRP A C 1
ATOM 1578 O O . TRP A 1 195 ? -27.300 -9.847 15.342 1.00 35.06 195 TRP A O 1
ATOM 1588 N N . GLY A 1 196 ? -26.349 -9.224 17.274 1.00 26.95 196 GLY A N 1
ATOM 1589 C CA . GLY A 1 196 ? -27.344 -8.207 17.622 1.00 26.95 196 GLY A CA 1
ATOM 1590 C C . GLY A 1 196 ? -26.696 -6.839 17.818 1.00 26.95 196 GLY A C 1
ATOM 1591 O O . GLY A 1 196 ? -25.883 -6.672 18.726 1.00 26.95 196 GLY A O 1
ATOM 1592 N N . TRP A 1 197 ? -27.066 -5.874 16.976 1.00 31.12 197 TRP A N 1
ATOM 1593 C CA . TRP A 1 197 ? -26.758 -4.451 17.136 1.00 31.12 197 TRP A CA 1
ATOM 1594 C C . TRP A 1 197 ? -27.683 -3.823 18.191 1.00 31.12 197 TRP A C 1
ATOM 1596 O O . TRP A 1 197 ? -28.881 -4.103 18.195 1.00 31.12 197 TRP A O 1
ATOM 1606 N N . ASN A 1 198 ? -27.164 -2.938 19.048 1.00 35.72 198 ASN A N 1
ATOM 1607 C CA . ASN A 1 198 ? -28.005 -2.006 19.810 1.00 35.72 198 ASN A CA 1
ATOM 1608 C C . ASN A 1 198 ? -28.187 -0.696 19.026 1.00 35.72 198 ASN A C 1
ATOM 1610 O O . ASN A 1 198 ? -27.352 -0.339 18.197 1.00 35.72 198 ASN A O 1
ATOM 1614 N N . GLN A 1 199 ? -29.264 0.036 19.332 1.00 30.97 199 GLN A N 1
ATOM 1615 C CA . GLN A 1 199 ? -29.712 1.272 18.664 1.00 30.97 199 GLN A CA 1
ATOM 1616 C C . GLN A 1 199 ? -28.719 2.461 18.705 1.00 30.97 199 GLN A C 1
ATOM 1618 O O . GLN A 1 199 ? -29.054 3.537 18.219 1.00 30.97 199 GLN A O 1
ATOM 1623 N N . ASP A 1 200 ? -27.513 2.297 19.260 1.00 31.69 200 ASP A N 1
ATOM 1624 C CA . ASP A 1 200 ? -26.503 3.353 19.428 1.00 31.69 200 ASP A CA 1
ATOM 1625 C C . ASP A 1 200 ? -25.210 3.149 18.610 1.00 31.69 200 ASP A C 1
ATOM 1627 O O . ASP A 1 200 ? -24.275 3.942 18.731 1.00 31.69 200 ASP A O 1
ATOM 1631 N N . GLY A 1 201 ? -25.141 2.111 17.764 1.00 29.72 201 GLY A N 1
ATOM 1632 C CA . GLY A 1 201 ? -24.016 1.891 16.844 1.00 29.72 201 GLY A CA 1
ATOM 1633 C C . GLY A 1 201 ? -22.722 1.390 17.500 1.00 29.72 201 GLY A C 1
ATOM 1634 O O . GLY A 1 201 ? -21.655 1.477 16.893 1.00 29.72 201 GLY A O 1
ATOM 1635 N N . SER A 1 202 ? -22.774 0.865 18.731 1.00 27.80 202 SER A N 1
ATOM 1636 C CA . SER A 1 202 ? -21.602 0.283 19.399 1.00 27.80 202 SER A CA 1
ATOM 1637 C C . SER A 1 202 ? -21.486 -1.241 19.199 1.00 27.80 202 SER A C 1
ATOM 1639 O O . SER A 1 202 ? -22.389 -2.008 19.530 1.00 27.80 202 SER A O 1
ATOM 1641 N N . ILE A 1 203 ? -20.333 -1.708 18.697 1.00 32.34 203 ILE A N 1
ATOM 1642 C CA . ILE A 1 203 ? -19.992 -3.140 18.609 1.00 32.34 203 ILE A CA 1
ATOM 1643 C C . ILE A 1 203 ? -19.514 -3.622 19.989 1.00 32.34 203 ILE A C 1
ATOM 1645 O O . ILE A 1 203 ? -18.447 -3.217 20.456 1.00 32.34 203 ILE A O 1
ATOM 1649 N N . ARG A 1 204 ? -20.256 -4.530 20.641 1.00 33.97 204 ARG A N 1
ATOM 1650 C CA . ARG A 1 204 ? -19.741 -5.331 21.768 1.00 33.97 204 ARG A CA 1
ATOM 1651 C C . ARG A 1 204 ? -19.372 -6.739 21.296 1.00 33.97 204 ARG A C 1
ATOM 1653 O O . ARG A 1 204 ? -20.244 -7.563 21.057 1.00 33.97 204 ARG A O 1
ATOM 1660 N N . LEU A 1 205 ? -18.073 -7.035 21.260 1.00 32.84 205 LEU A N 1
ATOM 1661 C CA . LEU A 1 205 ? -17.533 -8.400 21.272 1.00 32.84 205 LEU A CA 1
ATOM 1662 C C . LEU A 1 205 ? -17.175 -8.751 22.723 1.00 32.84 205 LEU A C 1
ATOM 1664 O O . LEU A 1 205 ? -16.294 -8.117 23.300 1.00 32.84 205 LEU A O 1
ATOM 1668 N N . TRP A 1 206 ? -17.834 -9.750 23.321 1.00 32.56 206 TRP A N 1
ATOM 1669 C CA . TRP A 1 206 ? -17.390 -10.336 24.591 1.00 32.56 206 TRP A CA 1
ATOM 1670 C C . TRP A 1 206 ? -16.822 -11.747 24.400 1.00 32.56 206 TRP A C 1
ATOM 1672 O O . TRP A 1 206 ? -17.459 -12.615 23.813 1.00 32.56 206 TRP A O 1
ATOM 1682 N N . LYS A 1 207 ? -15.648 -11.922 25.026 1.00 28.41 207 LYS A N 1
ATOM 1683 C CA . LYS A 1 207 ? -14.897 -13.137 25.391 1.00 28.41 207 LYS A CA 1
ATOM 1684 C C . LYS A 1 207 ? -14.270 -13.985 24.276 1.00 28.41 207 LYS A C 1
ATOM 1686 O O . LYS A 1 207 ? -14.854 -14.957 23.817 1.00 28.41 207 LYS A O 1
ATOM 1691 N N . ALA A 1 208 ? -12.971 -13.744 24.066 1.00 27.14 208 ALA A N 1
ATOM 1692 C CA . ALA A 1 208 ? -11.969 -14.817 24.108 1.00 27.14 208 ALA A CA 1
ATOM 1693 C C . ALA A 1 208 ? -10.554 -14.315 24.481 1.00 27.14 208 ALA A C 1
ATOM 1695 O O . ALA A 1 208 ? -9.613 -14.644 23.784 1.00 27.14 208 ALA A O 1
ATOM 1696 N N . VAL A 1 209 ? -10.389 -13.546 25.569 1.00 27.44 209 VAL A N 1
ATOM 1697 C CA . VAL A 1 209 ? -9.193 -13.590 26.445 1.00 27.44 209 VAL A CA 1
ATOM 1698 C C . VAL A 1 209 ? -9.644 -13.098 27.822 1.00 27.44 209 VAL A C 1
ATOM 1700 O O . VAL A 1 209 ? -9.989 -11.932 28.006 1.00 27.44 209 VAL A O 1
ATOM 1703 N N . GLU A 1 210 ? -9.715 -13.992 28.801 1.00 26.61 210 GLU A N 1
ATOM 1704 C CA . GLU A 1 210 ? -10.081 -13.651 30.173 1.00 26.61 210 GLU A CA 1
ATOM 1705 C C . GLU A 1 210 ? -8.881 -12.994 30.877 1.00 26.61 210 GLU A C 1
ATOM 1707 O O . GLU A 1 210 ? -8.074 -13.671 31.501 1.00 26.61 210 GLU A O 1
ATOM 1712 N N . LYS A 1 211 ? -8.722 -11.677 30.675 1.00 24.75 211 LYS A N 1
ATOM 1713 C CA . LYS A 1 211 ? -8.106 -10.662 31.563 1.00 24.75 211 LYS A CA 1
ATOM 1714 C C . LYS A 1 211 ? -7.851 -9.385 30.755 1.00 24.75 211 LYS A C 1
ATOM 1716 O O . LYS A 1 211 ? -6.743 -9.141 30.302 1.00 24.75 211 LYS A O 1
ATOM 1721 N N . MET A 1 212 ? -8.877 -8.557 30.599 1.00 26.03 212 MET A N 1
ATOM 1722 C CA . MET A 1 212 ? -8.706 -7.121 30.355 1.00 26.03 212 MET A CA 1
ATOM 1723 C C . MET A 1 212 ? -9.998 -6.413 30.773 1.00 26.03 212 MET A C 1
ATOM 1725 O O . MET A 1 212 ? -10.934 -6.212 30.008 1.00 26.03 212 MET A O 1
ATOM 1729 N N . THR A 1 213 ? -10.085 -6.135 32.068 1.00 24.05 213 THR A N 1
ATOM 1730 C CA . THR A 1 213 ? -11.067 -5.240 32.679 1.00 24.05 213 THR A CA 1
ATOM 1731 C C . THR A 1 213 ? -10.697 -3.794 32.370 1.00 24.05 213 THR A C 1
ATOM 1733 O O . THR A 1 213 ? -9.676 -3.370 32.894 1.00 24.05 213 THR A O 1
ATOM 1736 N N . VAL A 1 214 ? -11.540 -3.044 31.642 1.00 24.84 214 VAL A N 1
ATOM 1737 C CA . VAL A 1 214 ? -11.972 -1.674 32.014 1.00 24.84 214 VAL A CA 1
ATOM 1738 C C . VAL A 1 214 ? -13.331 -1.339 31.359 1.00 24.84 214 VAL A C 1
ATOM 1740 O O . VAL A 1 214 ? -13.412 -1.162 30.152 1.00 24.84 214 VAL A O 1
ATOM 1743 N N . GLY A 1 215 ? -14.377 -1.236 32.192 1.00 23.52 215 GLY A N 1
ATOM 1744 C CA . GLY A 1 215 ? -15.306 -0.089 32.289 1.00 23.52 215 GLY A CA 1
ATOM 1745 C C . GLY A 1 215 ? -16.339 0.241 31.181 1.00 23.52 215 GLY A C 1
ATOM 1746 O O . GLY A 1 215 ? -16.013 0.241 30.000 1.00 23.52 215 GLY A O 1
ATOM 1747 N N . PRO A 1 216 ? -17.583 0.636 31.546 1.00 32.12 216 PRO A N 1
ATOM 1748 C CA . PRO A 1 216 ? -18.615 1.077 30.609 1.00 32.12 216 PRO A CA 1
ATOM 1749 C C . PRO A 1 216 ? -18.542 2.598 30.381 1.00 32.12 216 PRO A C 1
ATOM 1751 O O . PRO A 1 216 ? -18.780 3.347 31.318 1.00 32.12 216 PRO A O 1
ATOM 1754 N N . SER A 1 217 ? -18.261 3.083 29.165 1.00 23.42 217 SER A N 1
ATOM 1755 C CA . SER A 1 217 ? -18.836 4.343 28.643 1.00 23.42 217 SER A CA 1
ATOM 1756 C C . SER A 1 217 ? -18.391 4.659 27.206 1.00 23.42 217 SER A C 1
ATOM 1758 O O . SER A 1 217 ? -17.229 4.481 26.859 1.00 23.42 217 SER A O 1
ATOM 1760 N N . LYS A 1 218 ? -19.337 5.253 26.463 1.00 23.00 218 LYS A N 1
ATOM 1761 C CA . LYS A 1 218 ? -19.177 6.236 25.375 1.00 23.00 218 LYS A CA 1
ATOM 1762 C C . LYS A 1 218 ? -18.712 5.725 24.004 1.00 23.00 218 LYS A C 1
ATOM 1764 O O . LYS A 1 218 ? -17.563 5.369 23.788 1.00 23.00 218 LYS A O 1
ATOM 1769 N N . SER A 1 219 ? -19.651 5.805 23.061 1.00 28.48 219 SER A N 1
ATOM 1770 C CA . SER A 1 219 ? -19.463 6.214 21.665 1.00 28.48 219 SER A CA 1
ATOM 1771 C C . SER A 1 219 ? -18.143 6.957 21.417 1.00 28.48 219 SER A C 1
ATOM 1773 O O . SER A 1 219 ? -17.973 8.096 21.857 1.00 28.48 219 SER A O 1
ATOM 1775 N N . VAL A 1 220 ? -17.218 6.327 20.694 1.00 25.78 220 VAL A N 1
ATOM 1776 C CA . VAL A 1 220 ? -16.022 6.982 20.157 1.00 25.78 220 VAL A CA 1
ATOM 1777 C C . VAL A 1 220 ? -15.924 6.611 18.685 1.00 25.78 220 VAL A C 1
ATOM 1779 O O . VAL A 1 220 ? -15.637 5.467 18.338 1.00 25.78 220 VAL A O 1
ATOM 1782 N N . VAL A 1 221 ? -16.179 7.594 17.829 1.00 30.34 221 VAL A N 1
ATOM 1783 C CA . VAL A 1 221 ? -15.841 7.562 16.405 1.00 30.34 221 VAL A CA 1
ATOM 1784 C C . VAL A 1 221 ? -14.330 7.303 16.298 1.00 30.34 221 VAL A C 1
ATOM 1786 O O . VAL A 1 221 ? -13.532 8.092 16.800 1.00 30.34 221 VAL A O 1
ATOM 1789 N N . ARG A 1 222 ? -13.941 6.148 15.739 1.00 48.00 222 ARG A N 1
ATOM 1790 C CA . ARG A 1 222 ? -12.542 5.680 15.647 1.00 48.00 222 ARG A CA 1
ATOM 1791 C C . ARG A 1 222 ? -11.873 6.218 14.392 1.00 48.00 222 ARG A C 1
ATOM 1793 O O . ARG A 1 222 ? -12.413 6.026 13.308 1.00 48.00 222 ARG A O 1
ATOM 1800 N N . ASN A 1 223 ? -10.687 6.810 14.490 1.00 45.81 223 ASN A N 1
ATOM 1801 C CA . ASN A 1 223 ? -10.102 7.537 13.357 1.00 45.81 223 ASN A CA 1
ATOM 1802 C C . ASN A 1 223 ? -9.344 6.638 12.366 1.00 45.81 223 ASN A C 1
ATOM 1804 O O . ASN A 1 223 ? -9.247 6.992 11.192 1.00 45.81 223 ASN A O 1
ATOM 1808 N N . ARG A 1 224 ? -8.841 5.472 12.802 1.00 60.56 224 ARG A N 1
ATOM 1809 C CA . ARG A 1 224 ? -8.082 4.540 11.949 1.00 60.56 224 ARG A CA 1
ATOM 1810 C C . ARG A 1 224 ? -8.292 3.079 12.354 1.00 60.56 224 ARG A C 1
ATOM 1812 O O . ARG A 1 224 ? -8.179 2.751 13.531 1.00 60.56 224 ARG A O 1
ATOM 1819 N N . LEU A 1 225 ? -8.527 2.210 11.376 1.00 60.31 225 LEU A N 1
ATOM 1820 C CA . LEU A 1 225 ? -8.561 0.755 11.511 1.00 60.31 225 LEU A CA 1
ATOM 1821 C C . LEU A 1 225 ? -7.537 0.124 10.569 1.00 60.31 225 LEU A C 1
ATOM 1823 O O . LEU A 1 225 ? -7.419 0.536 9.419 1.00 60.31 225 LEU A O 1
ATOM 1827 N N . GLN A 1 226 ? -6.845 -0.912 11.029 1.00 66.81 226 GLN A N 1
ATOM 1828 C CA . GLN A 1 226 ? -6.064 -1.790 10.164 1.00 66.81 226 GLN A CA 1
ATOM 1829 C C . GLN A 1 226 ? -6.646 -3.195 10.197 1.00 66.81 226 GLN A C 1
ATOM 1831 O O . GLN A 1 226 ? -6.974 -3.703 11.271 1.00 66.81 226 GLN A O 1
ATOM 1836 N N . THR A 1 227 ? -6.765 -3.830 9.039 1.00 59.28 227 THR A N 1
ATOM 1837 C CA . THR A 1 227 ? -7.400 -5.143 8.939 1.00 59.28 227 THR A CA 1
ATOM 1838 C C . THR A 1 227 ? -6.624 -6.070 8.030 1.00 59.28 227 THR A C 1
ATOM 1840 O O . THR A 1 227 ? -6.184 -5.663 6.953 1.00 59.28 227 THR A O 1
ATOM 1843 N N . THR A 1 228 ? -6.538 -7.338 8.423 1.00 54.72 228 THR A N 1
ATOM 1844 C CA . THR A 1 228 ? -6.066 -8.405 7.543 1.00 54.72 228 THR A CA 1
ATOM 1845 C C . THR A 1 228 ? -7.109 -9.533 7.519 1.00 54.72 228 THR A C 1
ATOM 1847 O O . THR A 1 228 ? -7.666 -9.905 8.553 1.00 54.72 228 THR A O 1
ATOM 1850 N N . PRO A 1 229 ? -7.448 -10.095 6.353 1.00 51.06 229 PRO A N 1
ATOM 1851 C CA . PRO A 1 229 ? -8.320 -11.242 6.227 1.00 51.06 229 PRO A CA 1
ATOM 1852 C C . PRO A 1 229 ? -7.534 -12.464 6.678 1.00 51.06 229 PRO A C 1
ATOM 1854 O O . PRO A 1 229 ? -6.706 -13.008 5.951 1.00 51.06 229 PRO A O 1
ATOM 1857 N N . SER A 1 230 ? -7.818 -12.974 7.861 1.00 49.31 230 SER A N 1
ATOM 1858 C CA . SER A 1 230 ? -7.132 -14.166 8.332 1.00 49.31 230 SER A CA 1
ATOM 1859 C C . SER A 1 230 ? -7.944 -15.405 7.929 1.00 49.31 230 SER A C 1
ATOM 1861 O O . SER A 1 230 ? -8.903 -15.840 8.564 1.00 49.31 230 SER A O 1
ATOM 1863 N N . GLY A 1 231 ? -7.580 -15.950 6.770 1.00 40.81 231 GLY A N 1
ATOM 1864 C CA . GLY A 1 231 ? -7.960 -17.288 6.338 1.00 40.81 231 GLY A CA 1
ATOM 1865 C C . GLY A 1 231 ? -6.710 -18.038 5.981 1.00 40.81 231 GLY A C 1
ATOM 1866 O O . GLY A 1 231 ? -6.218 -17.975 4.859 1.00 40.81 231 GLY A O 1
ATOM 1867 N N . TRP A 1 232 ? -6.180 -18.679 7.005 1.00 41.75 232 TRP A N 1
ATOM 1868 C CA . TRP A 1 232 ? -4.923 -19.385 6.942 1.00 41.75 232 TRP A CA 1
ATOM 1869 C C . TRP A 1 232 ? -5.202 -20.763 6.351 1.00 41.75 232 TRP A C 1
ATOM 1871 O O . TRP A 1 232 ? -5.653 -21.660 7.067 1.00 41.75 232 TRP A O 1
ATOM 1881 N N . HIS A 1 233 ? -4.999 -20.899 5.041 1.00 31.62 233 HIS A N 1
ATOM 1882 C CA . HIS A 1 233 ? -4.827 -22.209 4.419 1.00 31.62 233 HIS A CA 1
ATOM 1883 C C . HIS A 1 233 ? -3.549 -22.874 4.945 1.00 31.62 233 HIS A C 1
ATOM 1885 O O . HIS A 1 233 ? -2.605 -22.140 5.325 1.00 31.62 233 HIS A O 1
#

Sequence (233 aa):
MKTGYFWPVYGDRDEIAFPFAPTRGHRVVVDLLEGYANTLVTDGYGAYEKYAERTNGLVHGQCWAHARRKFVEAEGSEPELCGRVLDRITMLYEHEATIGDWEDAKRQAYRGEHAKPVVDAIFEELKRAFEDRILLPRSPFTQAANYALEREAALRVFLDHPRVPVDTNAVERQIRPVAVGRKNWLFCCVPQAHWGWNQDGSIRLWKAVEKMTVGPSKSVVRNRLQTTPSGWH

Radius of gyration: 19.66 Å; chains: 1; bounding box: 46×48×57 Å

Foldseek 3Di:
DQAKWWKWKAFPVRDIDTDIDSDLDLVVVCLVCPPAQAEEEEQLDVSVVVVNVVRPNYQAAYAVVNLLVLLVVQCVQPVVLSVLLNVLSVQLVVLVVVDDPDDLVVLLVSCVVRVVVSLVVNLVSLVVCVVVVPDDCPRSSVVSSVSCNVCSSNQCSCNVGVPDDNHPVVSVVVCVVVVVVVVVDPDDDDDPDDDDDDPPPDDDDDDDDPDDDDDDDDDDNTNYMYIYTGDDD

Secondary structure (DSSP, 8-state):
----EE--EE-TTS-EE--EES--SHHHHHHHHTT--SEEEE---HHHHHHHHHSTT-EEEE-HHHHHHHHHHHTTT-HHHHHHHHHHHHHHHHHHHH--S--HHHHHHHIIIIIHHHHHHHHHHHHHHHHTT-S-TTSHHHHHHHHHHHTHHHHHHHHH-TTS-S-SHHHHHHHHHHHHHHHH-S------------TT-------SSS------------SEEEE--B---